Protein AF-A0A1W9X8W4-F1 (afdb_monomer)

Mean predicted aligned error: 10.87 Å

pLDDT: mean 74.59, std 16.95, range [35.66, 94.94]

Sequence (218 aa):
MPELPTQLQLVAKILDDGIKLFIRSFPKVLPLALADALLSALLHLLIPELNSPQPAVLIAAVMDSLIYLFLYVVLMLLLQAAIFYRLSAILTQSDMGILAVSLRFFIPLILFDNATVLESLQRSHQLVWGNWWHTAIVLTIPLLIIISVGVMSSAIVEGILTLSTGFAKEQINLLIQITYGTVDKLLSPLFYAIILIQYYDLKRRNKQQGYVEKHFIA

Nearest PDB structures (foldseek):
  8pwn-assembly1_A  TM=2.239E-01  e=3.300E+00  Homo sapiens
  5uvi-assembly1_A  TM=2.243E-01  e=4.388E+00  Homo sapiens
  6ps7-assembly1_A  TM=2.236E-01  e=5.565E+00  Homo sapiens
  6jzh-assembly1_A  TM=2.253E-01  e=8.533E+00  Homo sapiens

Foldseek 3Di:
DPDQDPDQDDLVRLLVQLVVLCVVCLVVLVVLLVVLLVLVLVVCVVQVLCVPPDVVSNVVSCVVCVVVVVVSVVVNLVSLLVLLLSSLVVVPPDDDSDVSSVVSCLPPDVVPDPDDPVVNVVVVCVLCVVPVVSVCVSLVVLVCVLQVVLQVQLVVLLVVVVVPPPDDPSRNSSVSVSSSSSSSSSSVSSSSSSVVSVVVSSVVVVVVVVVVVVVVVD

Secondary structure (DSSP, 8-state):
--PPPSS---HHHHHHHHHHHHHHHHHHHHHHHHHHHHHHHHHHHH-GGGG-S-HHHHHHHHHHTHHHHHHHHHHHHHHHHHHHHHHHHHH-SSS--HHHHHTT-HHHHTTT--S-HHHHHHHHHHHHHTTHHHHHHHHHHHHHHHHHHHHHHHHHHHHHHHHSTT--HHHHHHHHHHHHHHHHHHHHHHHHHHHHHHHHHHHHHHHHHHHHHHHH--

Solvent-accessible surface area (backbone atoms only — not comparable to full-atom values): 12242 Å² total; per-residue (Å²): 127,90,74,78,79,92,63,93,73,51,66,70,53,48,50,50,53,11,49,53,47,23,66,73,42,40,81,78,40,42,68,54,27,48,50,49,23,50,53,54,45,48,50,50,68,75,44,57,46,75,70,46,92,47,68,69,55,27,53,51,44,50,66,76,36,46,68,61,52,51,53,48,53,54,51,51,51,52,47,54,49,51,47,50,50,52,52,45,50,70,74,41,84,61,92,71,70,63,69,73,52,60,74,74,47,60,77,69,44,75,78,72,52,101,65,67,69,65,56,58,52,52,51,52,48,63,60,36,67,87,44,44,68,60,52,48,52,60,52,47,52,53,51,50,50,42,51,50,53,17,52,52,54,20,51,53,50,46,57,58,49,72,74,38,94,84,63,56,71,67,57,51,53,52,51,29,51,47,47,24,50,35,46,39,36,61,45,46,57,41,51,51,32,32,52,51,49,50,48,53,51,44,54,49,53,54,54,51,53,59,48,54,57,62,68,73,76,109

Structure (mmCIF, N/CA/C/O backbone):
data_AF-A0A1W9X8W4-F1
#
_entry.id   AF-A0A1W9X8W4-F1
#
loop_
_atom_site.group_PDB
_atom_site.id
_atom_site.type_symbol
_atom_site.label_atom_id
_atom_site.label_alt_id
_atom_site.label_comp_id
_atom_site.label_asym_id
_atom_site.label_entity_id
_atom_site.label_seq_id
_atom_site.pdbx_PDB_ins_code
_atom_site.Cartn_x
_atom_site.Cartn_y
_atom_site.Cartn_z
_atom_site.occupancy
_atom_site.B_iso_or_equiv
_atom_site.auth_seq_id
_atom_site.auth_comp_id
_atom_site.auth_asym_id
_atom_site.auth_atom_id
_atom_site.pdbx_PDB_model_num
ATOM 1 N N . MET A 1 1 ? -0.608 12.262 25.277 1.00 37.47 1 MET A N 1
ATOM 2 C CA . MET A 1 1 ? -1.281 11.128 24.598 1.00 37.47 1 MET A CA 1
ATOM 3 C C . MET A 1 1 ? -2.274 11.723 23.610 1.00 37.47 1 MET A C 1
ATOM 5 O O . MET A 1 1 ? -2.857 12.730 23.985 1.00 37.47 1 MET A O 1
ATOM 9 N N . PRO A 1 2 ? -2.463 11.207 22.381 1.00 39.09 2 PRO A N 1
ATOM 10 C CA . PRO A 1 2 ? -3.614 11.623 21.587 1.00 39.09 2 PRO A CA 1
ATOM 11 C C . PRO A 1 2 ? -4.857 11.102 22.309 1.00 39.09 2 PRO A C 1
ATOM 13 O O . PRO A 1 2 ? -5.024 9.890 22.454 1.00 39.09 2 PRO A O 1
ATOM 16 N N . GLU A 1 3 ? -5.653 12.008 22.865 1.00 40.44 3 GLU A N 1
ATOM 17 C CA . GLU A 1 3 ? -6.907 11.654 23.516 1.00 40.44 3 GLU A CA 1
ATOM 18 C C . GLU A 1 3 ? -7.858 11.071 22.477 1.00 40.44 3 GLU A C 1
ATOM 20 O O . GLU A 1 3 ? -8.086 11.644 21.410 1.00 40.44 3 GLU A O 1
ATOM 25 N N . LEU A 1 4 ? -8.395 9.895 22.783 1.00 46.16 4 LEU A N 1
ATOM 26 C CA . LEU A 1 4 ? -9.394 9.259 21.946 1.00 46.16 4 LEU A CA 1
ATOM 27 C C . LEU A 1 4 ? -10.646 10.157 21.907 1.00 46.16 4 LEU A C 1
ATOM 29 O O . LEU A 1 4 ? -11.200 10.457 22.961 1.00 46.16 4 LEU A O 1
ATOM 33 N N . PRO A 1 5 ? -11.125 10.557 20.722 1.00 43.66 5 PRO A N 1
ATOM 34 C CA . PRO A 1 5 ? -12.124 11.610 20.567 1.00 43.66 5 PRO A CA 1
ATOM 35 C C . PRO A 1 5 ? -13.467 11.267 21.220 1.00 43.66 5 PRO A C 1
ATOM 37 O O . PRO A 1 5 ? -13.999 10.165 21.049 1.00 43.66 5 PRO A O 1
ATOM 40 N N . THR A 1 6 ? -14.015 12.252 21.931 1.00 46.25 6 THR A N 1
ATOM 41 C CA . THR A 1 6 ? -15.290 12.208 22.669 1.00 46.25 6 THR A CA 1
ATOM 42 C C . THR A 1 6 ? -16.469 12.794 21.870 1.00 46.25 6 THR A C 1
ATOM 44 O O . THR A 1 6 ? -17.607 12.720 22.320 1.00 46.25 6 THR A O 1
ATOM 47 N N . GLN A 1 7 ? -16.220 13.358 20.678 1.00 44.75 7 GLN A N 1
ATOM 48 C CA . GLN A 1 7 ? -17.207 14.041 19.826 1.00 44.75 7 GLN A CA 1
ATOM 49 C C . GLN A 1 7 ? -17.013 13.677 18.340 1.00 44.75 7 GLN A C 1
ATOM 51 O O . GLN A 1 7 ? -15.898 13.329 17.944 1.00 44.75 7 GLN A O 1
ATOM 56 N N . LEU A 1 8 ? -18.084 13.784 17.536 1.00 54.59 8 LEU A N 1
ATOM 57 C CA . LEU A 1 8 ? -18.111 13.549 16.080 1.00 54.59 8 LEU A CA 1
ATOM 58 C C . LEU A 1 8 ? -16.909 14.205 15.384 1.00 54.59 8 LEU A C 1
ATOM 60 O O . LEU A 1 8 ? -16.805 15.430 15.334 1.00 54.59 8 LEU A O 1
ATOM 64 N N . GLN A 1 9 ? -15.991 13.395 14.853 1.00 62.59 9 GLN A N 1
ATOM 65 C CA . GLN A 1 9 ? -14.809 13.928 14.187 1.00 62.59 9 GLN A CA 1
ATOM 66 C C . GLN A 1 9 ? -15.144 14.387 12.763 1.00 62.59 9 GLN A C 1
ATOM 68 O O . GLN A 1 9 ? -15.693 13.637 11.952 1.00 62.59 9 GLN A O 1
ATOM 73 N N . LEU A 1 10 ? -14.773 15.632 12.456 1.00 78.06 10 LEU A N 1
ATOM 74 C CA . LEU A 1 10 ? -14.676 16.142 11.089 1.00 78.06 10 LEU A CA 1
ATOM 75 C C . LEU A 1 10 ? -13.662 15.309 10.294 1.00 78.06 10 LEU A C 1
ATOM 77 O O . LEU A 1 10 ? -12.652 14.874 10.847 1.00 78.06 10 LEU A O 1
ATOM 81 N N . VAL A 1 11 ? -13.885 15.166 8.984 1.00 77.88 11 VAL A N 1
ATOM 82 C CA . VAL A 1 11 ? -12.962 14.494 8.043 1.00 77.88 11 VAL A CA 1
ATOM 83 C C . VAL A 1 11 ? -11.518 14.968 8.240 1.00 77.88 11 VAL A C 1
ATOM 85 O O . VAL A 1 11 ? -10.605 14.154 8.338 1.00 77.88 11 VAL A O 1
ATOM 88 N N . ALA A 1 12 ? -11.321 16.281 8.395 1.00 83.31 12 ALA A N 1
ATOM 89 C CA . ALA A 1 12 ? -10.012 16.880 8.643 1.00 83.31 12 ALA A CA 1
ATOM 90 C C . ALA A 1 12 ? -9.330 16.343 9.912 1.00 83.31 12 ALA A C 1
ATOM 92 O O . ALA A 1 12 ? -8.124 16.121 9.913 1.00 83.31 12 ALA A O 1
ATOM 93 N N . LYS A 1 13 ? -10.097 16.085 10.977 1.00 83.75 13 LYS A N 1
ATOM 94 C CA . LYS A 1 13 ? -9.568 15.556 12.237 1.00 83.75 13 LYS A CA 1
ATOM 95 C C . LYS A 1 13 ? -9.182 14.080 12.117 1.00 83.75 13 LYS A C 1
ATOM 97 O O . LYS A 1 13 ? -8.148 13.691 12.639 1.00 83.75 13 LYS A O 1
ATOM 102 N N . ILE A 1 14 ? -9.964 13.281 11.386 1.00 81.50 14 ILE A N 1
ATOM 103 C CA . ILE A 1 14 ? -9.642 11.867 11.116 1.00 81.50 14 ILE A CA 1
ATOM 104 C C . ILE A 1 14 ? -8.339 11.756 10.318 1.00 81.50 14 ILE A C 1
ATOM 106 O O . ILE A 1 14 ? -7.486 10.923 10.624 1.00 81.50 14 ILE A O 1
ATOM 110 N N . LEU A 1 15 ? -8.166 12.625 9.320 1.00 85.56 15 LEU A N 1
ATOM 111 C CA . LEU A 1 15 ? -6.937 12.697 8.534 1.00 85.56 15 LEU A CA 1
ATOM 112 C C . LEU A 1 15 ? -5.746 13.162 9.376 1.00 85.56 15 LEU A C 1
ATOM 114 O O . LEU A 1 15 ? -4.695 12.534 9.316 1.00 85.56 15 LEU A O 1
ATOM 118 N N . ASP A 1 16 ? -5.908 14.213 10.182 1.00 89.81 16 ASP A N 1
ATOM 119 C CA . ASP A 1 16 ? -4.858 14.723 11.072 1.00 89.81 16 ASP A CA 1
ATOM 120 C C . ASP A 1 16 ? -4.410 13.663 12.091 1.00 89.81 16 ASP A C 1
ATOM 122 O O . ASP A 1 16 ? -3.218 13.372 12.214 1.00 89.81 16 ASP A O 1
ATOM 126 N N . ASP A 1 17 ? -5.358 13.000 12.757 1.00 84.56 17 ASP A N 1
ATOM 127 C CA . ASP A 1 17 ? -5.059 11.912 13.688 1.00 84.56 17 ASP A CA 1
ATOM 128 C C . ASP A 1 17 ? -4.394 10.725 12.961 1.00 84.56 17 ASP A C 1
ATOM 130 O O . ASP A 1 17 ? -3.464 10.111 13.493 1.00 84.56 17 ASP A O 1
ATOM 134 N N . GLY A 1 18 ? -4.809 10.435 11.721 1.00 83.12 18 GLY A N 1
ATOM 135 C CA . GLY A 1 18 ? -4.236 9.382 10.876 1.00 83.12 18 GLY A CA 1
ATOM 136 C C . GLY A 1 18 ? -2.797 9.667 10.467 1.00 83.12 18 GLY A C 1
ATOM 137 O O . GLY A 1 18 ? -1.939 8.789 10.568 1.00 83.12 18 GLY A O 1
ATOM 138 N N . ILE A 1 19 ? -2.504 10.911 10.089 1.00 89.75 19 ILE A N 1
ATOM 139 C CA . ILE A 1 19 ? -1.155 11.379 9.761 1.00 89.75 19 ILE A CA 1
ATOM 140 C C . ILE A 1 19 ? -0.270 11.361 11.009 1.00 89.75 19 ILE A C 1
ATOM 142 O O . ILE A 1 19 ? 0.848 10.848 10.962 1.00 89.75 19 ILE A O 1
ATOM 146 N N . LYS A 1 20 ? -0.759 11.851 12.154 1.00 89.00 20 LYS A N 1
ATOM 147 C CA . LYS A 1 20 ? -0.023 11.807 13.429 1.00 89.00 20 LYS A CA 1
ATOM 148 C C . LYS A 1 20 ? 0.317 10.379 13.832 1.00 89.00 20 LYS A C 1
ATOM 150 O O . LYS A 1 20 ? 1.440 10.095 14.256 1.00 89.00 20 LYS A O 1
ATOM 155 N N . LEU A 1 21 ? -0.646 9.474 13.691 1.00 83.69 21 LEU A N 1
ATOM 156 C CA . LEU A 1 21 ? -0.446 8.057 13.937 1.00 83.69 21 LEU A CA 1
ATOM 157 C C . LEU A 1 21 ? 0.593 7.467 12.981 1.00 83.69 21 LEU A C 1
ATOM 159 O O . LEU A 1 21 ? 1.489 6.755 13.440 1.00 83.69 21 LEU A O 1
ATOM 163 N N . PHE A 1 22 ? 0.497 7.769 11.686 1.00 88.62 22 PHE A N 1
ATOM 164 C CA . PHE A 1 22 ? 1.479 7.356 10.690 1.00 88.62 22 PHE A CA 1
ATOM 165 C C . PHE A 1 22 ? 2.877 7.834 11.083 1.00 88.62 22 PHE A C 1
ATOM 167 O O . PHE A 1 22 ? 3.736 6.997 11.309 1.00 88.62 22 PHE A O 1
ATOM 174 N N . ILE A 1 23 ? 3.092 9.133 11.302 1.00 90.00 23 ILE A N 1
ATOM 175 C CA . ILE A 1 23 ? 4.402 9.698 11.674 1.00 90.00 23 ILE A CA 1
ATOM 176 C C . ILE A 1 23 ? 4.968 9.017 12.929 1.00 90.00 23 ILE A C 1
ATOM 178 O O . ILE A 1 23 ? 6.143 8.656 12.976 1.00 90.00 23 ILE A O 1
ATOM 182 N N . ARG A 1 24 ? 4.129 8.786 13.946 1.00 87.88 24 ARG A N 1
ATOM 183 C CA . ARG A 1 24 ? 4.553 8.161 15.207 1.00 87.88 24 ARG A CA 1
ATOM 184 C C . ARG A 1 24 ? 4.888 6.677 15.062 1.00 87.88 24 ARG A C 1
ATOM 186 O O . ARG A 1 24 ? 5.744 6.161 15.782 1.00 87.88 24 ARG A O 1
ATOM 193 N N . SER A 1 25 ? 4.174 5.972 14.194 1.00 83.94 25 SER A N 1
ATOM 194 C CA . SER A 1 25 ? 4.365 4.540 13.962 1.00 83.94 25 SER A CA 1
ATOM 195 C C . SER A 1 25 ? 5.392 4.248 12.872 1.00 83.94 25 SER A C 1
ATOM 197 O O . SER A 1 25 ? 5.974 3.164 12.892 1.00 83.94 25 SER A O 1
ATOM 199 N N . PHE A 1 26 ? 5.671 5.212 11.988 1.00 89.19 26 PHE A N 1
ATOM 200 C CA . PHE A 1 26 ? 6.481 5.050 10.786 1.00 89.19 26 PHE A CA 1
ATOM 201 C C . PHE A 1 26 ? 7.842 4.412 11.064 1.00 89.19 26 PHE A C 1
ATOM 203 O O . PHE A 1 26 ? 8.102 3.373 10.469 1.00 89.19 26 PHE A O 1
ATOM 210 N N . PRO A 1 27 ? 8.663 4.869 12.034 1.00 89.25 27 PRO A N 1
ATOM 211 C CA . PRO A 1 27 ? 9.961 4.240 12.298 1.00 89.25 27 PRO A CA 1
ATOM 212 C C . PRO A 1 27 ? 9.855 2.762 12.699 1.00 89.25 27 PRO A C 1
ATOM 214 O O . PRO A 1 27 ? 10.769 1.980 12.457 1.00 89.25 27 PRO A O 1
ATOM 217 N N . LYS A 1 28 ? 8.731 2.364 13.310 1.00 83.50 28 LYS A N 1
ATOM 218 C CA . LYS A 1 28 ? 8.486 0.987 13.761 1.00 83.50 28 LYS A CA 1
ATOM 219 C C . LYS A 1 28 ? 7.951 0.086 12.649 1.00 83.50 28 LYS A C 1
ATOM 221 O O . LYS A 1 28 ? 8.165 -1.121 12.710 1.00 83.50 28 LYS A O 1
ATOM 226 N N . VAL A 1 29 ? 7.240 0.647 11.671 1.00 86.19 29 VAL A N 1
ATOM 227 C CA . VAL A 1 29 ? 6.713 -0.095 10.510 1.00 86.19 29 VAL A CA 1
ATOM 228 C C . VAL A 1 29 ? 7.616 0.006 9.282 1.00 86.19 29 VAL A C 1
ATOM 230 O O . VAL A 1 29 ? 7.487 -0.812 8.380 1.00 86.19 29 VAL A O 1
ATOM 233 N N . LEU A 1 30 ? 8.574 0.935 9.275 1.00 89.50 30 LEU A N 1
ATOM 234 C CA . LEU A 1 30 ? 9.555 1.139 8.214 1.00 89.50 30 LEU A CA 1
ATOM 235 C C . LEU A 1 30 ? 10.275 -0.148 7.782 1.00 89.50 30 LEU A C 1
ATOM 237 O O . LEU A 1 30 ? 10.274 -0.408 6.584 1.00 89.50 30 LEU A O 1
ATOM 241 N N . PRO A 1 31 ? 10.839 -0.993 8.672 1.00 89.75 31 PRO A N 1
ATOM 242 C CA . PRO A 1 31 ? 11.509 -2.217 8.223 1.00 89.75 31 PRO A CA 1
ATOM 243 C C . PRO A 1 31 ? 10.557 -3.183 7.504 1.00 89.75 31 PRO A C 1
ATOM 245 O O . PRO A 1 31 ? 10.971 -3.867 6.575 1.00 89.75 31 PRO A O 1
ATOM 248 N N . LEU A 1 32 ? 9.277 -3.214 7.891 1.00 86.19 32 LEU A N 1
ATOM 249 C CA . LEU A 1 32 ? 8.264 -4.039 7.227 1.00 86.19 32 LEU A CA 1
ATOM 250 C C . LEU A 1 32 ? 7.858 -3.452 5.871 1.00 86.19 32 LEU A C 1
ATOM 252 O O . LEU A 1 32 ? 7.731 -4.195 4.903 1.00 86.19 32 LEU A O 1
ATOM 256 N N . ALA A 1 33 ? 7.691 -2.131 5.788 1.00 89.19 33 ALA A N 1
ATOM 257 C CA . ALA A 1 33 ? 7.393 -1.445 4.532 1.00 89.19 33 ALA A CA 1
ATOM 258 C C . ALA A 1 33 ? 8.557 -1.565 3.532 1.00 89.19 33 ALA A C 1
ATOM 260 O O . ALA A 1 33 ? 8.335 -1.787 2.346 1.00 89.19 33 ALA A O 1
ATOM 261 N N . LEU A 1 34 ? 9.800 -1.493 4.018 1.00 91.19 34 LEU A N 1
ATOM 262 C CA . LEU A 1 34 ? 10.995 -1.747 3.217 1.00 91.19 34 LEU A CA 1
ATOM 263 C C . LEU A 1 34 ? 11.075 -3.205 2.764 1.00 91.19 34 LEU A C 1
ATOM 265 O O . LEU A 1 34 ? 11.412 -3.449 1.613 1.00 91.19 34 LEU A O 1
ATOM 269 N N . ALA A 1 35 ? 10.737 -4.169 3.624 1.00 90.50 35 ALA A N 1
ATOM 270 C CA . ALA A 1 35 ? 10.680 -5.572 3.224 1.00 90.50 35 ALA A CA 1
ATOM 271 C C . ALA A 1 35 ? 9.643 -5.812 2.111 1.00 90.50 35 ALA A C 1
ATOM 273 O O . ALA A 1 35 ? 9.930 -6.545 1.171 1.00 90.50 35 ALA A O 1
ATOM 274 N N . ASP A 1 36 ? 8.476 -5.162 2.177 1.00 87.81 36 ASP A N 1
ATOM 275 C CA . ASP A 1 36 ? 7.450 -5.236 1.125 1.00 87.81 36 ASP A CA 1
ATOM 276 C C . ASP A 1 36 ? 7.909 -4.555 -0.176 1.00 87.81 36 ASP A C 1
ATOM 278 O O . ASP A 1 36 ? 7.730 -5.101 -1.265 1.00 87.81 36 ASP A O 1
ATOM 282 N N . ALA A 1 37 ? 8.578 -3.403 -0.079 1.00 91.19 37 ALA A N 1
ATOM 283 C CA . ALA A 1 37 ? 9.178 -2.737 -1.235 1.00 91.19 37 ALA A CA 1
ATOM 284 C C . ALA A 1 37 ? 10.261 -3.604 -1.899 1.00 91.19 37 ALA A C 1
ATOM 286 O O . ALA A 1 37 ? 10.253 -3.775 -3.117 1.00 91.19 37 ALA A O 1
ATOM 287 N N . LEU A 1 38 ? 11.154 -4.200 -1.103 1.00 91.44 38 LEU A N 1
ATOM 288 C CA . LEU A 1 38 ? 12.201 -5.103 -1.581 1.00 91.44 38 LEU A CA 1
ATOM 289 C C . LEU A 1 38 ? 11.614 -6.356 -2.219 1.00 91.44 38 LEU A C 1
ATOM 291 O O . LEU A 1 38 ? 12.065 -6.754 -3.286 1.00 91.44 38 LEU A O 1
ATOM 295 N N . LEU A 1 39 ? 10.595 -6.954 -1.603 1.00 90.69 39 LEU A N 1
ATOM 296 C CA . LEU A 1 39 ? 9.890 -8.097 -2.169 1.00 90.69 39 LEU A CA 1
ATOM 297 C C . LEU A 1 39 ? 9.252 -7.746 -3.519 1.00 90.69 39 LEU A C 1
ATOM 299 O O . LEU A 1 39 ? 9.342 -8.521 -4.469 1.00 90.69 39 LEU A O 1
ATOM 303 N N . SER A 1 40 ? 8.632 -6.568 -3.615 1.00 88.44 40 SER A N 1
ATOM 304 C CA . SER A 1 40 ? 8.059 -6.070 -4.863 1.00 88.44 40 SER A CA 1
ATOM 305 C C . SER A 1 40 ? 9.134 -5.869 -5.928 1.00 88.44 40 SER A C 1
ATOM 307 O O . SER A 1 40 ? 8.976 -6.357 -7.042 1.00 88.44 40 SER A O 1
ATOM 309 N N . ALA A 1 41 ? 10.244 -5.211 -5.595 1.00 89.12 41 ALA A N 1
ATOM 310 C CA . ALA A 1 41 ? 11.358 -5.019 -6.519 1.00 89.12 41 ALA A CA 1
ATOM 3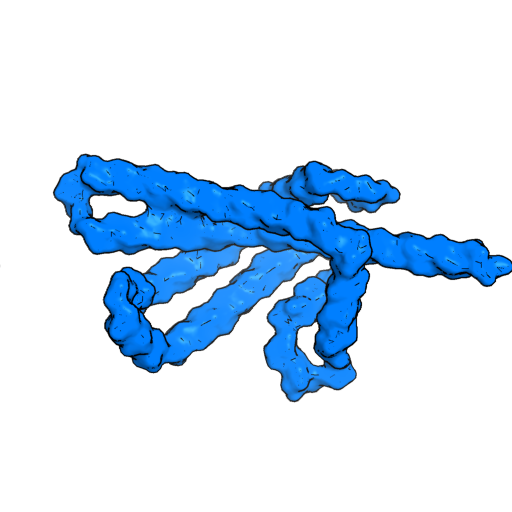11 C C . ALA A 1 41 ? 11.968 -6.359 -6.965 1.00 89.12 41 ALA A C 1
ATOM 313 O O . ALA A 1 41 ? 12.239 -6.547 -8.147 1.00 89.12 41 ALA A O 1
ATOM 314 N N . LEU A 1 42 ? 12.112 -7.315 -6.042 1.00 89.38 42 LEU A N 1
ATOM 315 C CA . LEU A 1 42 ? 12.622 -8.654 -6.328 1.00 89.38 42 LEU A CA 1
ATOM 316 C C . LEU A 1 42 ? 11.747 -9.386 -7.350 1.00 89.38 42 LEU A C 1
ATOM 318 O O . LEU A 1 42 ? 12.289 -10.007 -8.257 1.00 89.38 42 LEU A O 1
ATOM 322 N N . LEU A 1 43 ? 10.418 -9.280 -7.248 1.00 88.00 43 LEU A N 1
ATOM 323 C CA . LEU A 1 43 ? 9.512 -9.883 -8.229 1.00 88.00 43 LEU A CA 1
ATOM 324 C C . LEU A 1 43 ? 9.732 -9.308 -9.636 1.00 88.00 43 LEU A C 1
ATOM 326 O O . LEU A 1 43 ? 9.808 -10.069 -10.596 1.00 88.00 43 LEU A O 1
ATOM 330 N N . HIS A 1 44 ? 9.882 -7.983 -9.751 1.00 84.94 44 HIS A N 1
ATOM 331 C CA . HIS A 1 44 ? 10.112 -7.320 -11.041 1.00 84.94 44 HIS A CA 1
ATOM 332 C C . HIS A 1 44 ? 11.469 -7.700 -11.650 1.00 84.94 44 HIS A C 1
ATOM 334 O O . HIS A 1 44 ? 11.604 -7.721 -12.869 1.00 84.94 44 HIS A O 1
ATOM 340 N N . LEU A 1 45 ? 12.467 -8.003 -10.815 1.00 86.19 45 LEU A N 1
ATOM 341 C CA . LEU A 1 45 ? 13.772 -8.491 -11.267 1.00 86.19 45 LEU A CA 1
ATOM 342 C C . LEU A 1 45 ? 13.743 -9.971 -11.662 1.00 86.19 45 LEU A C 1
ATOM 344 O O . LEU A 1 45 ? 14.475 -10.366 -12.564 1.00 86.19 45 LEU A O 1
ATOM 348 N N . LEU A 1 46 ? 12.936 -10.784 -10.978 1.00 87.44 46 LEU A N 1
ATOM 349 C CA . LEU A 1 46 ? 12.842 -12.221 -11.232 1.00 87.44 46 LEU A CA 1
ATOM 350 C C . LEU A 1 46 ? 12.039 -12.530 -12.502 1.00 87.44 46 LEU A C 1
ATOM 352 O O . LEU A 1 46 ? 12.331 -13.512 -13.173 1.00 87.44 46 LEU A O 1
ATOM 356 N N . IL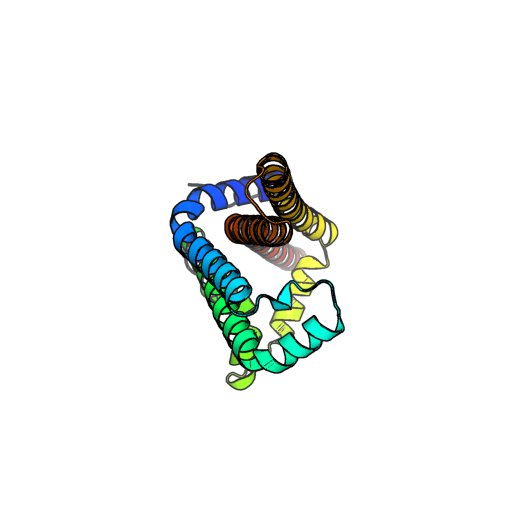E A 1 47 ? 11.036 -11.701 -12.811 1.00 88.88 47 ILE A N 1
ATOM 357 C CA . ILE A 1 47 ? 10.148 -11.862 -13.968 1.00 88.88 47 ILE A CA 1
ATOM 358 C C . ILE A 1 47 ? 10.039 -10.509 -14.697 1.00 88.88 47 ILE A C 1
ATOM 360 O O . ILE A 1 47 ? 9.026 -9.807 -14.575 1.00 88.88 47 ILE A O 1
ATOM 364 N N . PRO A 1 48 ? 11.090 -10.083 -15.421 1.00 84.19 48 PRO A N 1
ATOM 365 C CA . PRO A 1 48 ? 11.106 -8.794 -16.116 1.00 84.19 48 PRO A CA 1
ATOM 366 C C . PRO A 1 48 ? 9.998 -8.671 -17.174 1.00 84.19 48 PRO A C 1
ATOM 368 O O . PRO A 1 48 ? 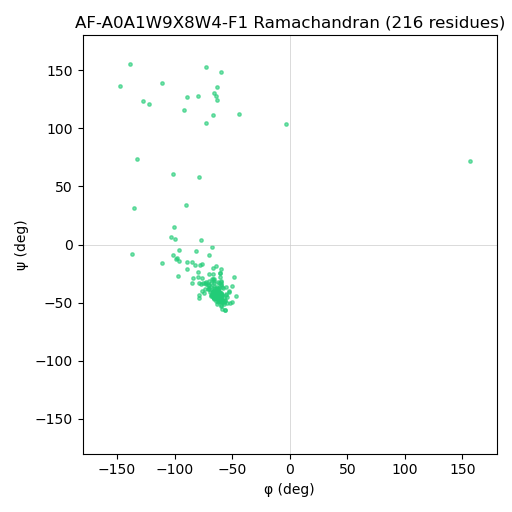9.537 -7.566 -17.471 1.00 84.19 48 PRO A O 1
ATOM 371 N N . GLU A 1 49 ? 9.516 -9.796 -17.700 1.00 87.62 49 GLU A N 1
ATOM 372 C CA . GLU A 1 49 ? 8.442 -9.893 -18.686 1.00 87.62 49 GLU A CA 1
ATOM 373 C C . GLU A 1 49 ? 7.092 -9.384 -18.160 1.00 87.62 49 GLU A C 1
ATOM 375 O O . GLU A 1 49 ? 6.234 -9.019 -18.968 1.00 87.62 49 GLU A O 1
ATOM 380 N N . LEU A 1 50 ? 6.911 -9.276 -16.834 1.00 83.38 50 LEU A N 1
ATOM 381 C CA . LEU A 1 50 ? 5.729 -8.640 -16.230 1.00 83.38 50 LEU A CA 1
ATOM 382 C C . LEU A 1 50 ? 5.575 -7.171 -16.644 1.00 83.38 50 LEU A C 1
ATOM 384 O O . LEU A 1 50 ? 4.475 -6.625 -16.600 1.00 83.38 50 LEU A O 1
ATOM 388 N N . ASN A 1 51 ? 6.666 -6.550 -17.090 1.00 79.56 51 ASN A N 1
ATOM 389 C CA . ASN A 1 51 ? 6.701 -5.155 -17.516 1.00 79.56 51 ASN A CA 1
ATOM 390 C C . ASN A 1 51 ? 6.645 -5.011 -19.042 1.00 79.56 51 ASN A C 1
ATOM 392 O O . ASN A 1 51 ? 6.784 -3.901 -19.564 1.00 79.56 51 ASN A O 1
ATOM 396 N N . SER A 1 52 ? 6.470 -6.120 -19.769 1.00 82.50 52 SER A N 1
ATOM 397 C CA . SER A 1 52 ? 6.412 -6.100 -21.224 1.00 82.50 52 SER A CA 1
ATOM 398 C C . SER A 1 52 ? 5.170 -5.340 -21.703 1.00 82.50 52 SER A C 1
ATOM 400 O O . SER A 1 52 ? 4.053 -5.657 -21.288 1.00 82.50 52 SER A O 1
ATOM 402 N N . PRO A 1 53 ? 5.314 -4.382 -22.637 1.00 81.69 53 PRO A N 1
ATOM 403 C CA . PRO A 1 53 ? 4.172 -3.703 -23.245 1.00 81.69 53 PRO A CA 1
ATOM 404 C C . PRO A 1 53 ? 3.370 -4.622 -24.182 1.00 81.69 53 PRO A C 1
ATOM 406 O O . PRO A 1 53 ? 2.305 -4.234 -24.657 1.00 81.69 53 PRO A O 1
ATOM 409 N N . GLN A 1 54 ? 3.879 -5.820 -24.489 1.00 90.50 54 GLN A N 1
ATOM 410 C CA . GLN A 1 54 ? 3.246 -6.774 -25.393 1.00 90.50 54 GLN A CA 1
ATOM 411 C C . GLN A 1 54 ? 2.340 -7.739 -24.608 1.00 90.50 54 GLN A C 1
ATOM 413 O O . GLN A 1 54 ? 2.853 -8.559 -23.842 1.00 90.50 54 GLN A O 1
ATOM 418 N N . PRO A 1 55 ? 1.010 -7.733 -24.840 1.00 89.38 55 PRO A N 1
ATOM 419 C CA . PRO A 1 55 ? 0.076 -8.557 -24.068 1.00 89.38 55 PRO A CA 1
ATOM 420 C C . PRO A 1 55 ? 0.358 -10.061 -24.149 1.00 89.38 55 PRO A C 1
ATOM 422 O O . PRO A 1 55 ? 0.186 -10.772 -23.165 1.00 89.38 55 PRO A O 1
ATOM 425 N N . ALA A 1 56 ? 0.819 -10.553 -25.303 1.00 94.00 56 ALA A N 1
ATOM 426 C CA . ALA A 1 56 ? 1.120 -11.972 -25.493 1.00 94.00 56 ALA A CA 1
ATOM 427 C C . ALA A 1 56 ? 2.286 -12.449 -24.608 1.00 94.00 56 ALA A C 1
ATOM 429 O O . ALA A 1 56 ? 2.196 -13.509 -23.993 1.00 94.00 56 ALA A O 1
ATOM 430 N N . VAL A 1 57 ? 3.350 -11.642 -24.509 1.00 91.88 57 VAL A N 1
ATOM 431 C CA . VAL A 1 57 ? 4.518 -11.930 -23.660 1.00 91.88 57 VAL A CA 1
ATOM 432 C C . VAL A 1 57 ? 4.120 -11.895 -22.188 1.00 91.88 57 VAL A C 1
ATOM 434 O O . VAL A 1 57 ? 4.483 -12.793 -21.435 1.00 91.88 57 VAL A O 1
ATOM 437 N N . LEU A 1 58 ? 3.306 -10.910 -21.800 1.00 88.81 58 LEU A N 1
ATOM 438 C CA . LEU A 1 58 ? 2.801 -10.788 -20.436 1.00 88.81 58 LEU A CA 1
ATOM 439 C C . LEU A 1 58 ? 1.962 -12.006 -20.020 1.00 88.81 58 LEU A C 1
ATOM 441 O O . LEU A 1 58 ? 2.179 -12.562 -18.948 1.00 88.81 58 LEU A O 1
ATOM 445 N N . ILE A 1 59 ? 1.024 -12.447 -20.865 1.00 90.94 59 ILE A N 1
ATOM 446 C CA . ILE A 1 59 ? 0.181 -13.617 -20.574 1.00 90.94 59 ILE A CA 1
ATOM 447 C C . ILE A 1 59 ? 1.045 -14.871 -20.413 1.00 90.94 59 ILE A C 1
ATOM 449 O O . ILE A 1 59 ? 0.863 -15.611 -19.449 1.00 90.94 59 ILE A O 1
ATOM 453 N N . ALA A 1 60 ? 2.004 -15.090 -21.317 1.00 93.44 60 ALA A N 1
ATOM 454 C CA . ALA A 1 60 ? 2.911 -16.231 -21.235 1.00 93.44 60 ALA A CA 1
ATOM 455 C C . ALA A 1 60 ? 3.741 -16.207 -19.941 1.00 93.44 60 ALA A C 1
ATOM 457 O O . ALA A 1 60 ? 3.789 -17.211 -19.234 1.00 93.44 60 ALA A O 1
ATOM 458 N N . ALA A 1 61 ? 4.308 -15.051 -19.583 1.00 91.50 61 ALA A N 1
ATOM 459 C CA . ALA A 1 61 ? 5.082 -14.878 -18.356 1.00 91.50 61 ALA A CA 1
ATOM 460 C C . ALA A 1 61 ? 4.248 -15.130 -17.092 1.00 91.50 61 ALA A C 1
ATOM 462 O O . ALA A 1 61 ? 4.710 -15.793 -16.164 1.00 91.50 61 ALA A O 1
ATOM 463 N N . VAL A 1 62 ? 3.000 -14.651 -17.064 1.00 90.25 62 VAL A N 1
ATOM 464 C CA . VAL A 1 62 ? 2.067 -14.907 -15.957 1.00 90.25 62 VAL A CA 1
ATOM 465 C C . VAL A 1 62 ? 1.759 -16.397 -15.834 1.00 90.25 62 VAL A C 1
ATOM 467 O O . VAL A 1 62 ? 1.773 -16.916 -14.721 1.00 90.25 62 VAL A O 1
ATOM 470 N N . MET A 1 63 ? 1.498 -17.084 -16.951 1.00 92.69 63 MET A N 1
ATOM 471 C CA . MET A 1 63 ? 1.204 -18.520 -16.950 1.00 92.69 63 MET A CA 1
ATOM 472 C C . MET A 1 63 ? 2.400 -19.360 -16.493 1.00 92.69 63 MET A C 1
ATOM 474 O O . MET A 1 63 ? 2.218 -20.294 -15.715 1.00 92.69 63 MET A O 1
ATOM 478 N N . ASP A 1 64 ? 3.606 -19.004 -16.928 1.00 93.12 64 ASP A N 1
ATOM 479 C CA . ASP A 1 64 ? 4.841 -19.694 -16.543 1.00 93.12 64 ASP A CA 1
ATOM 480 C C . ASP A 1 64 ? 5.202 -19.437 -15.067 1.00 93.12 64 ASP A C 1
ATOM 482 O O . ASP A 1 64 ? 5.694 -20.310 -14.354 1.00 93.12 64 ASP A O 1
ATOM 486 N N . SER A 1 65 ? 4.854 -18.252 -14.558 1.00 92.12 65 SER A N 1
ATOM 487 C CA . SER A 1 65 ? 5.228 -17.801 -13.215 1.00 92.12 65 SER A CA 1
ATOM 488 C C . SER A 1 65 ? 4.128 -17.929 -12.157 1.00 92.12 65 SER A C 1
ATOM 490 O O . SER A 1 65 ? 4.259 -17.352 -11.075 1.00 92.12 65 SER A O 1
ATOM 492 N N . LEU A 1 66 ? 3.050 -18.683 -12.409 1.00 91.75 66 LEU A N 1
ATOM 493 C CA . LEU A 1 66 ? 1.892 -18.768 -11.500 1.00 91.75 66 LEU A CA 1
ATOM 494 C C . LEU A 1 66 ? 2.273 -19.126 -10.057 1.00 91.75 66 LEU A C 1
ATOM 496 O O . LEU A 1 66 ? 1.733 -18.548 -9.114 1.00 91.75 66 LEU A O 1
ATOM 500 N N . ILE A 1 67 ? 3.223 -20.046 -9.875 1.00 90.88 67 ILE A N 1
ATOM 501 C CA . ILE A 1 67 ? 3.684 -20.469 -8.544 1.00 90.88 67 ILE A CA 1
ATOM 502 C C . ILE A 1 67 ? 4.412 -19.319 -7.832 1.00 90.88 67 ILE A C 1
ATOM 504 O O . ILE A 1 67 ? 4.134 -19.045 -6.664 1.00 90.88 67 ILE A O 1
ATOM 508 N N . TYR A 1 68 ? 5.303 -18.609 -8.529 1.00 87.62 68 TYR A N 1
ATOM 509 C CA . TYR A 1 68 ? 6.026 -17.460 -7.976 1.00 87.62 68 TYR A CA 1
ATOM 510 C C . TYR A 1 68 ? 5.080 -16.304 -7.641 1.00 87.62 68 TYR A C 1
ATOM 512 O O . TYR A 1 68 ? 5.197 -15.707 -6.572 1.00 87.62 68 TYR A O 1
ATOM 520 N N . LEU A 1 69 ? 4.100 -16.036 -8.509 1.00 87.94 69 LEU A N 1
ATOM 521 C CA . LEU A 1 69 ? 3.062 -15.032 -8.275 1.00 87.94 69 LEU A CA 1
ATOM 522 C C . LEU A 1 69 ? 2.196 -15.392 -7.065 1.00 87.94 69 LEU A C 1
ATOM 524 O O . LEU A 1 69 ? 1.912 -14.530 -6.236 1.00 87.94 69 LEU A O 1
ATOM 528 N N . PHE A 1 70 ? 1.823 -16.664 -6.916 1.00 86.31 70 PHE A N 1
ATOM 529 C CA . PHE A 1 70 ? 1.073 -17.131 -5.753 1.00 86.31 70 PHE A CA 1
ATOM 530 C C . PHE A 1 70 ? 1.863 -16.931 -4.452 1.00 86.31 70 PHE A C 1
ATOM 532 O O . PHE A 1 70 ? 1.343 -16.353 -3.496 1.00 86.31 70 PHE A O 1
ATOM 539 N N . LEU A 1 71 ? 3.136 -17.340 -4.423 1.00 87.50 71 LEU A N 1
ATOM 540 C CA . LEU A 1 71 ? 4.012 -17.139 -3.264 1.00 87.50 71 LEU A CA 1
ATOM 541 C C . LEU A 1 71 ? 4.209 -15.653 -2.940 1.00 87.50 71 LEU A C 1
ATOM 543 O O . LEU A 1 71 ? 4.149 -15.269 -1.770 1.00 87.50 71 LEU A O 1
ATOM 547 N N . TYR A 1 72 ? 4.387 -14.814 -3.964 1.00 86.56 72 TYR A N 1
ATOM 548 C CA . TYR A 1 72 ? 4.468 -13.364 -3.814 1.00 86.56 72 TYR A CA 1
ATOM 549 C C . TYR A 1 72 ? 3.209 -12.795 -3.156 1.00 86.56 72 TYR A C 1
ATOM 551 O O . TYR A 1 72 ? 3.320 -12.065 -2.172 1.00 86.56 72 TYR A O 1
ATOM 559 N N . VAL A 1 73 ? 2.019 -13.162 -3.642 1.00 82.19 73 VAL A N 1
ATOM 560 C CA . VAL A 1 73 ? 0.743 -12.698 -3.077 1.00 82.19 73 VAL A CA 1
ATOM 561 C C . VAL A 1 73 ? 0.615 -13.115 -1.614 1.00 82.19 73 VAL A C 1
ATOM 563 O O . VAL A 1 73 ? 0.285 -12.282 -0.772 1.00 82.19 73 VAL A O 1
ATOM 566 N N . VAL A 1 74 ? 0.923 -14.371 -1.276 1.00 79.88 74 VAL A N 1
ATOM 567 C CA . VAL A 1 74 ? 0.871 -14.852 0.114 1.00 79.88 74 VAL A CA 1
ATOM 568 C C . VAL A 1 74 ? 1.815 -14.048 1.009 1.00 79.88 74 VAL A C 1
ATOM 570 O O . VAL A 1 74 ? 1.404 -13.566 2.065 1.00 79.88 74 VAL A O 1
ATOM 573 N N . LEU A 1 75 ? 3.066 -13.854 0.590 1.00 82.38 75 LEU A N 1
ATOM 574 C CA . LEU A 1 75 ? 4.058 -13.135 1.386 1.00 82.38 75 LEU A CA 1
ATOM 575 C C . LEU A 1 75 ? 3.708 -11.647 1.542 1.00 82.38 75 LEU A C 1
ATOM 577 O O . LEU A 1 75 ? 3.821 -11.091 2.635 1.00 82.38 75 LEU A O 1
ATOM 581 N N . MET A 1 76 ? 3.212 -11.020 0.477 1.00 80.38 76 MET A N 1
ATOM 582 C CA . MET A 1 76 ? 2.734 -9.639 0.480 1.00 80.38 76 MET A CA 1
ATOM 583 C C . MET A 1 76 ? 1.548 -9.460 1.438 1.00 80.38 76 MET A C 1
ATOM 585 O O . MET A 1 76 ? 1.533 -8.525 2.241 1.00 80.38 76 MET A O 1
ATOM 589 N N . LEU A 1 77 ? 0.598 -10.400 1.450 1.00 74.75 77 LEU A N 1
ATOM 590 C CA . LEU A 1 77 ? -0.513 -10.398 2.406 1.00 74.75 77 LEU A CA 1
ATOM 591 C C . LEU A 1 77 ? -0.030 -10.530 3.859 1.00 74.75 77 LEU A C 1
ATOM 593 O O . LEU A 1 77 ? -0.526 -9.812 4.732 1.00 74.75 77 LEU A O 1
ATOM 597 N N . LEU A 1 78 ? 0.958 -11.391 4.125 1.00 76.50 78 LEU A N 1
ATOM 598 C CA . LEU A 1 78 ? 1.549 -11.543 5.460 1.00 76.50 78 LEU A CA 1
ATOM 599 C C . LEU A 1 78 ? 2.236 -10.253 5.933 1.00 76.50 78 LEU A C 1
ATOM 601 O O . LEU A 1 78 ? 2.033 -9.833 7.076 1.00 76.50 78 LEU A O 1
ATOM 605 N N . LEU A 1 79 ? 2.997 -9.587 5.059 1.00 77.12 79 LEU A N 1
ATOM 606 C CA . LEU A 1 79 ? 3.653 -8.313 5.372 1.00 77.12 79 LEU A CA 1
ATOM 607 C C . LEU A 1 79 ? 2.632 -7.208 5.664 1.00 77.12 79 LEU A C 1
ATOM 609 O O . LEU A 1 79 ? 2.742 -6.513 6.678 1.00 77.12 79 LEU A O 1
ATOM 613 N N . GLN A 1 80 ? 1.584 -7.090 4.846 1.00 75.19 80 GLN A N 1
ATOM 614 C CA . GLN A 1 80 ? 0.508 -6.128 5.091 1.00 75.19 80 GLN A CA 1
ATOM 615 C C . GLN A 1 80 ? -0.235 -6.395 6.401 1.00 75.19 80 GLN A C 1
ATOM 617 O O . GLN A 1 80 ? -0.573 -5.453 7.127 1.00 75.19 80 GLN A O 1
ATOM 622 N N . ALA A 1 81 ? -0.494 -7.664 6.724 1.00 68.81 81 ALA A N 1
ATOM 623 C CA . ALA A 1 81 ? -1.105 -8.049 7.990 1.00 68.81 81 ALA A CA 1
ATOM 624 C C . ALA A 1 81 ? -0.208 -7.666 9.177 1.00 68.81 81 ALA A C 1
ATOM 626 O O . ALA A 1 81 ? -0.701 -7.105 10.156 1.00 68.81 81 ALA A O 1
ATOM 627 N N . ALA A 1 82 ? 1.107 -7.877 9.071 1.00 71.44 82 ALA A N 1
ATOM 628 C CA . ALA A 1 82 ? 2.071 -7.497 10.100 1.00 71.44 82 ALA A CA 1
ATOM 629 C C . ALA A 1 82 ? 2.135 -5.975 10.321 1.00 71.44 82 ALA A C 1
ATOM 631 O O . ALA A 1 82 ? 2.128 -5.524 11.471 1.00 71.44 82 ALA A O 1
ATOM 632 N N . ILE A 1 83 ? 2.145 -5.174 9.246 1.00 73.12 83 ILE A N 1
ATOM 633 C CA . ILE A 1 83 ? 2.095 -3.703 9.328 1.00 73.12 83 ILE A CA 1
ATOM 634 C C . ILE A 1 83 ? 0.814 -3.267 10.043 1.00 73.12 83 ILE A C 1
ATOM 636 O O . ILE A 1 83 ? 0.861 -2.476 10.985 1.00 73.12 83 ILE A O 1
ATOM 640 N N . PHE A 1 84 ? -0.330 -3.824 9.644 1.00 71.12 84 PHE A N 1
ATOM 641 C CA . PHE A 1 84 ? -1.621 -3.501 10.245 1.00 71.12 84 PHE A CA 1
ATOM 642 C C . PHE A 1 84 ? -1.694 -3.891 11.722 1.00 71.12 84 PHE A C 1
ATOM 644 O O . PHE A 1 84 ? -2.157 -3.107 12.548 1.00 71.12 84 PHE A O 1
ATOM 651 N N . TYR A 1 85 ? -1.176 -5.067 12.075 1.00 70.00 85 TYR A N 1
ATOM 652 C CA . TYR A 1 85 ? -1.091 -5.525 13.457 1.00 70.00 85 TYR A CA 1
ATOM 653 C C . TYR A 1 85 ? -0.218 -4.597 14.309 1.00 70.00 85 TYR A C 1
ATOM 655 O O . TYR A 1 85 ? -0.615 -4.208 15.407 1.00 70.00 85 TYR A O 1
ATOM 663 N N . ARG A 1 86 ? 0.947 -4.178 13.795 1.00 70.31 86 ARG A N 1
ATOM 664 C CA . ARG A 1 86 ? 1.833 -3.220 14.475 1.00 70.31 86 ARG A CA 1
ATOM 665 C C . ARG A 1 86 ? 1.162 -1.866 14.674 1.00 70.31 86 ARG A C 1
ATOM 667 O O . ARG A 1 86 ? 1.268 -1.312 15.766 1.00 70.31 86 ARG A O 1
ATOM 674 N N . LEU A 1 87 ? 0.465 -1.356 13.658 1.00 70.88 87 LEU A N 1
ATOM 675 C CA . LEU A 1 87 ? -0.323 -0.129 13.770 1.00 70.88 87 LEU A CA 1
ATOM 676 C C . LEU A 1 87 ? -1.396 -0.284 14.849 1.00 70.88 87 LEU A C 1
ATOM 678 O O . LEU A 1 87 ? -1.419 0.505 15.788 1.00 70.88 87 LEU A O 1
ATOM 682 N N . SER A 1 88 ? -2.201 -1.348 14.786 1.00 63.50 88 SER A N 1
ATOM 683 C CA . SER A 1 88 ? -3.228 -1.639 15.788 1.00 63.50 88 SER A CA 1
ATOM 684 C C . SER A 1 88 ? -2.640 -1.679 17.196 1.00 63.50 88 SER A C 1
ATOM 686 O O . SER A 1 88 ? -3.131 -0.966 18.066 1.00 63.50 88 SER A O 1
ATOM 688 N N . ALA A 1 89 ? -1.558 -2.426 17.424 1.00 66.69 89 ALA A N 1
ATOM 689 C CA . ALA A 1 89 ? -0.910 -2.537 18.731 1.00 66.69 89 ALA A CA 1
ATOM 690 C C . ALA A 1 89 ? -0.413 -1.185 19.279 1.00 66.69 89 ALA A C 1
ATOM 692 O O . ALA A 1 89 ? -0.439 -0.962 20.486 1.00 66.69 89 ALA A O 1
ATOM 693 N N . ILE A 1 90 ? 0.010 -0.259 18.409 1.00 70.56 90 ILE A N 1
ATOM 694 C CA . ILE A 1 90 ? 0.432 1.093 18.810 1.00 70.56 90 ILE A CA 1
ATOM 695 C C . ILE A 1 90 ? -0.766 1.960 19.226 1.00 70.56 90 ILE A C 1
ATOM 697 O O . ILE A 1 90 ? -0.615 2.782 20.131 1.00 70.56 90 ILE A O 1
ATOM 701 N N . LEU A 1 91 ? -1.944 1.788 18.612 1.00 65.56 91 LEU A N 1
ATOM 702 C CA . LEU A 1 91 ? -3.164 2.458 19.086 1.00 65.56 91 LEU A CA 1
ATOM 703 C C . LEU A 1 91 ? -3.760 1.811 20.334 1.00 65.56 91 LEU A C 1
ATOM 705 O O . LEU A 1 91 ? -4.268 2.515 21.200 1.00 65.56 91 LEU A O 1
ATOM 709 N N . THR A 1 92 ? -3.749 0.481 20.403 1.00 62.19 92 THR A N 1
ATOM 710 C CA . THR A 1 92 ? -4.451 -0.307 21.427 1.00 62.19 92 THR A CA 1
ATOM 711 C C . THR A 1 92 ? -3.500 -0.784 22.517 1.00 62.19 92 THR A C 1
ATOM 713 O O . THR A 1 92 ? -3.370 -1.973 22.781 1.00 62.19 92 THR A O 1
ATOM 716 N N . GLN A 1 93 ? -2.877 0.169 23.217 1.00 55.28 93 GLN A N 1
ATOM 717 C CA . GLN A 1 93 ? -2.281 -0.094 24.536 1.00 55.28 93 GLN A CA 1
ATOM 718 C C . GLN A 1 93 ? -3.346 -0.409 25.617 1.00 55.28 93 GLN A C 1
ATOM 720 O O . GLN A 1 93 ? -2.988 -0.716 26.749 1.00 55.28 93 GLN A O 1
ATOM 725 N N . SER A 1 94 ? -4.640 -0.365 25.269 1.00 43.03 94 SER A N 1
ATOM 726 C CA . SER A 1 94 ? -5.765 -0.910 26.034 1.00 43.03 94 SER A CA 1
ATOM 727 C C . SER A 1 94 ? -6.542 -1.932 25.184 1.00 43.03 94 SER A C 1
ATOM 729 O O . SER A 1 94 ? -6.997 -1.624 24.082 1.00 43.03 94 SER A O 1
ATOM 731 N N . ASP A 1 95 ? -6.609 -3.164 25.693 1.00 38.59 95 ASP A N 1
ATOM 732 C CA . ASP A 1 95 ? -7.334 -4.362 25.236 1.00 38.59 95 ASP A CA 1
ATOM 733 C C . ASP A 1 95 ? -8.253 -4.234 23.999 1.00 38.59 95 ASP A C 1
ATOM 735 O O . ASP A 1 95 ? -9.378 -3.751 24.103 1.00 38.59 95 ASP A O 1
ATOM 739 N N . MET A 1 96 ? -7.792 -4.737 22.838 1.00 47.06 96 MET A N 1
ATOM 740 C CA . MET A 1 96 ? -8.556 -5.468 21.787 1.00 47.06 96 MET A CA 1
ATOM 741 C C . MET A 1 96 ? -7.867 -5.377 20.405 1.00 47.06 96 MET A C 1
ATOM 743 O O . MET A 1 96 ? -8.378 -4.748 19.476 1.00 47.06 96 MET A O 1
ATOM 747 N N . GLY A 1 97 ? -6.737 -6.072 20.229 1.00 46.12 97 GLY A N 1
ATOM 748 C CA . GLY A 1 97 ? -6.061 -6.243 18.927 1.00 46.12 97 GLY A CA 1
ATOM 749 C C . GLY A 1 97 ? -6.642 -7.349 18.026 1.00 46.12 97 GLY A C 1
ATOM 750 O O . GLY A 1 97 ? -6.225 -7.499 16.882 1.00 46.12 97 GLY A O 1
ATOM 751 N N . ILE A 1 98 ? -7.617 -8.125 18.511 1.00 47.00 98 ILE A N 1
ATOM 752 C CA . ILE A 1 98 ? -8.058 -9.380 17.869 1.00 47.00 98 ILE A CA 1
ATOM 753 C C . ILE A 1 98 ? -8.981 -9.142 16.657 1.00 47.00 98 ILE A C 1
ATOM 755 O O . ILE A 1 98 ? -8.892 -9.858 15.667 1.00 47.00 98 ILE A O 1
ATOM 759 N N . LEU A 1 99 ? -9.812 -8.093 16.660 1.00 41.72 99 LEU A N 1
ATOM 760 C CA . LEU A 1 99 ? -10.838 -7.891 15.619 1.00 41.72 99 LEU A CA 1
ATOM 761 C C . LEU A 1 99 ? -10.286 -7.285 14.308 1.00 41.72 99 LEU A C 1
ATOM 763 O O . LEU A 1 99 ? -10.867 -7.458 13.242 1.00 41.72 99 LEU A O 1
ATOM 767 N N . ALA A 1 100 ? -9.155 -6.581 14.389 1.00 46.72 100 ALA A N 1
ATOM 768 C CA . ALA A 1 100 ? -8.415 -6.026 13.251 1.00 46.72 100 ALA A CA 1
ATOM 769 C C . ALA A 1 100 ? -7.690 -7.129 12.451 1.00 46.72 100 ALA A C 1
ATOM 771 O O . ALA A 1 100 ? -7.588 -7.062 11.228 1.00 46.72 100 ALA A O 1
ATOM 772 N N . VAL A 1 101 ? -7.254 -8.179 13.154 1.00 45.06 101 VAL A N 1
ATOM 773 C CA . VAL A 1 101 ? -6.698 -9.414 12.588 1.00 45.06 101 VAL A CA 1
ATOM 774 C C . VAL A 1 101 ? -7.802 -10.230 11.897 1.00 45.06 101 VAL A C 1
ATOM 776 O O . VAL A 1 101 ? -7.590 -10.736 10.796 1.00 45.06 101 VAL A O 1
ATOM 779 N N . SER A 1 102 ? -9.019 -10.262 12.455 1.00 39.47 102 SER A N 1
ATOM 780 C CA . SER A 1 102 ? -10.163 -10.990 11.879 1.00 39.47 102 SER A CA 1
ATOM 781 C C . SER A 1 102 ? -10.581 -10.530 10.474 1.00 39.47 102 SER A C 1
ATOM 783 O O . SER A 1 102 ? -11.164 -11.318 9.738 1.00 39.47 102 SER A O 1
ATOM 785 N N . LEU A 1 103 ? -10.287 -9.287 10.073 1.00 43.84 103 LEU A N 1
ATOM 786 C CA . LEU A 1 103 ? -10.733 -8.743 8.781 1.00 43.84 103 LEU A CA 1
ATOM 787 C C . LEU A 1 103 ? -9.803 -9.094 7.599 1.00 43.84 103 LEU A C 1
ATOM 789 O O . LEU A 1 103 ? -10.206 -8.949 6.450 1.00 43.84 103 LEU A O 1
ATOM 793 N N . ARG A 1 104 ? -8.570 -9.559 7.854 1.00 44.88 104 ARG A N 1
ATOM 794 C CA . ARG A 1 104 ? -7.583 -9.910 6.806 1.00 44.88 104 ARG A CA 1
ATOM 795 C C . ARG A 1 104 ? -7.290 -11.409 6.684 1.00 44.88 104 ARG A C 1
ATOM 797 O O . ARG A 1 104 ? -6.795 -11.833 5.647 1.00 44.88 104 ARG A O 1
ATOM 804 N N . PHE A 1 105 ? -7.663 -12.218 7.677 1.00 41.94 105 PHE A N 1
ATOM 805 C CA . PHE A 1 105 ? -7.547 -13.687 7.655 1.00 41.94 105 PHE A CA 1
ATOM 806 C C . PHE A 1 105 ? -8.792 -14.398 7.081 1.00 41.94 105 PHE A C 1
ATOM 808 O O . PHE A 1 105 ? -9.136 -15.499 7.497 1.00 41.94 105 PHE A O 1
ATOM 815 N N . PHE A 1 106 ? -9.471 -13.790 6.106 1.00 40.97 106 PHE A N 1
ATOM 816 C CA . PHE A 1 106 ? -10.689 -14.339 5.491 1.00 40.97 106 PHE A CA 1
ATOM 817 C C . PHE A 1 106 ? -10.478 -15.729 4.855 1.00 40.97 106 PHE A C 1
ATOM 819 O O . PHE A 1 106 ? -11.348 -16.582 4.953 1.00 40.97 106 PHE A O 1
ATOM 826 N N . ILE A 1 107 ? -9.320 -15.988 4.239 1.00 43.88 107 ILE A N 1
ATOM 827 C CA . ILE A 1 107 ? -9.100 -17.204 3.433 1.00 43.88 107 ILE A CA 1
ATOM 828 C C . ILE A 1 107 ? -8.818 -18.461 4.291 1.00 43.88 107 ILE A C 1
ATOM 830 O O . ILE A 1 107 ? -9.419 -19.494 4.009 1.00 43.88 107 ILE A O 1
ATOM 834 N N . PRO A 1 108 ? -7.989 -18.426 5.358 1.00 42.16 108 PRO A N 1
ATOM 835 C CA . PRO A 1 108 ? -7.745 -19.620 6.177 1.00 42.16 108 PRO A CA 1
ATOM 836 C C . PRO A 1 108 ? -8.857 -19.935 7.193 1.00 42.16 108 PRO A C 1
ATOM 838 O O . PRO A 1 108 ? -9.034 -21.098 7.537 1.00 42.16 108 PRO A O 1
ATOM 841 N N . LEU A 1 109 ? -9.613 -18.938 7.681 1.00 39.22 109 LEU A N 1
ATOM 842 C CA . LEU A 1 109 ? -10.639 -19.150 8.720 1.00 39.22 109 LEU A CA 1
ATOM 843 C C . LEU A 1 109 ? -11.933 -19.792 8.197 1.00 39.22 109 LEU A C 1
ATOM 845 O O . LEU A 1 109 ? -12.569 -20.535 8.937 1.00 39.22 109 LEU A O 1
ATOM 849 N N . ILE A 1 110 ? -12.293 -19.570 6.925 1.00 44.06 110 ILE A N 1
ATOM 850 C CA . ILE A 1 110 ? -13.444 -20.235 6.274 1.00 44.06 110 ILE A CA 1
ATOM 851 C C . ILE A 1 110 ? -13.283 -21.758 6.279 1.00 44.06 110 ILE A C 1
ATOM 853 O O . ILE A 1 110 ? -14.271 -22.485 6.324 1.00 44.06 110 ILE A O 1
ATOM 857 N N . LEU A 1 111 ? -12.041 -22.242 6.222 1.00 42.41 111 LEU A N 1
ATOM 858 C CA . LEU A 1 111 ? -11.757 -23.665 6.105 1.00 42.41 111 LEU A CA 1
ATOM 859 C C . LEU A 1 111 ? -11.814 -24.401 7.456 1.00 42.41 111 LEU A C 1
ATOM 861 O O . LEU A 1 111 ? -11.910 -25.625 7.452 1.00 42.41 111 LEU A O 1
ATOM 865 N N . PHE A 1 112 ? -11.750 -23.690 8.594 1.00 47.62 112 PHE A N 1
ATOM 866 C CA . PHE A 1 112 ? -11.462 -24.326 9.887 1.00 47.62 112 PHE A CA 1
ATOM 867 C C . PHE A 1 112 ? -12.296 -23.892 11.099 1.00 47.62 112 PHE A C 1
ATOM 869 O O . PHE A 1 112 ? -12.157 -24.561 12.121 1.00 47.62 112 PHE A O 1
ATOM 876 N N . ASP A 1 113 ? -13.154 -22.860 11.055 1.00 35.66 113 ASP A N 1
ATOM 877 C CA . ASP A 1 113 ? -13.922 -22.510 12.266 1.00 35.66 113 ASP A CA 1
ATOM 878 C C . ASP A 1 113 ? -15.336 -21.944 12.029 1.00 35.66 113 ASP A C 1
ATOM 880 O O . ASP A 1 113 ? -15.569 -21.089 11.174 1.00 35.66 113 ASP A O 1
ATOM 884 N N . ASN A 1 114 ? -16.294 -22.422 12.830 1.00 47.34 114 ASN A N 1
ATOM 885 C CA . ASN A 1 114 ? -17.739 -22.166 12.726 1.00 47.34 114 ASN A CA 1
ATOM 886 C C . ASN A 1 114 ? -18.151 -20.790 13.302 1.00 47.34 114 ASN A C 1
ATOM 888 O O . ASN A 1 114 ? -18.987 -20.705 14.202 1.00 47.34 114 ASN A O 1
ATOM 892 N N . ALA A 1 115 ? -17.588 -19.698 12.779 1.00 50.47 115 ALA A N 1
ATOM 893 C CA . ALA A 1 115 ? -18.088 -18.334 12.983 1.00 50.47 115 ALA A CA 1
ATOM 894 C C . ALA A 1 115 ? -18.280 -17.637 11.623 1.00 50.47 115 ALA A C 1
ATOM 896 O O . ALA A 1 115 ? -17.362 -17.560 10.806 1.00 50.47 115 ALA A O 1
ATOM 897 N N . THR A 1 116 ? -19.496 -17.151 11.355 1.00 53.81 116 THR A N 1
ATOM 898 C CA . THR A 1 116 ? -19.988 -16.839 10.006 1.00 53.81 116 THR A CA 1
ATOM 899 C C . THR A 1 116 ? -19.350 -15.576 9.419 1.00 53.81 116 THR A C 1
ATOM 901 O O . THR A 1 116 ? -19.710 -14.445 9.729 1.00 53.81 116 THR A O 1
ATOM 904 N N . VAL A 1 117 ? -18.425 -15.768 8.485 1.00 50.88 117 VAL A N 1
ATOM 905 C CA . VAL A 1 117 ? -17.760 -14.740 7.665 1.00 50.88 117 VAL A CA 1
ATOM 906 C C . VAL A 1 117 ? -18.713 -13.729 7.003 1.00 50.88 117 VAL A C 1
ATOM 908 O O . VAL A 1 117 ? -18.358 -12.573 6.766 1.00 50.88 117 VAL A O 1
ATOM 911 N N . LEU A 1 118 ? -19.947 -14.142 6.726 1.00 54.25 118 LEU A N 1
ATOM 912 C CA . LEU A 1 118 ? -20.973 -13.274 6.159 1.00 54.25 118 LEU A CA 1
ATOM 913 C C . LEU A 1 118 ? -21.436 -12.193 7.152 1.00 54.25 118 LEU A C 1
ATOM 915 O O . LEU A 1 118 ? -21.711 -11.065 6.752 1.00 54.25 118 LEU A O 1
ATOM 919 N N . GLU A 1 119 ? -21.456 -12.498 8.451 1.00 58.50 119 GLU A N 1
ATOM 920 C CA . GLU A 1 119 ? -21.899 -11.568 9.495 1.00 58.50 119 GLU A CA 1
ATOM 921 C C . GLU A 1 119 ? -20.897 -10.434 9.715 1.00 58.50 119 GLU A C 1
ATOM 923 O O . GLU A 1 119 ? -21.289 -9.295 9.969 1.00 58.50 119 GLU A O 1
ATOM 928 N N . SER A 1 120 ? -19.595 -10.700 9.585 1.00 51.50 120 SER A N 1
ATOM 929 C CA . SER A 1 120 ? -18.563 -9.665 9.707 1.00 51.50 120 SER A CA 1
ATOM 930 C C . SER A 1 120 ? -18.566 -8.708 8.509 1.00 51.50 120 SER A C 1
ATOM 932 O O . SER A 1 120 ? -18.447 -7.494 8.700 1.00 51.50 120 SER A O 1
ATOM 934 N N . LEU A 1 121 ? -18.801 -9.223 7.297 1.00 54.66 121 LEU A N 1
ATOM 935 C CA . LEU A 1 121 ? -19.029 -8.429 6.084 1.00 54.66 121 LEU A CA 1
ATOM 936 C C . LEU A 1 121 ? -20.307 -7.594 6.177 1.00 54.66 121 LEU A C 1
ATOM 938 O O . LEU A 1 121 ? -20.270 -6.384 5.952 1.00 54.66 121 LEU A O 1
ATOM 942 N N . GLN A 1 122 ? -21.422 -8.207 6.576 1.00 57.44 122 GLN A N 1
ATOM 943 C CA . GLN A 1 122 ? -22.693 -7.513 6.763 1.00 57.44 122 GLN A CA 1
ATOM 944 C C . GLN A 1 122 ? -22.564 -6.402 7.811 1.00 57.44 122 GLN A C 1
ATOM 946 O O . GLN A 1 122 ? -23.022 -5.283 7.589 1.00 57.44 122 GLN A O 1
ATOM 951 N N . ARG A 1 123 ? -21.872 -6.666 8.922 1.00 57.75 123 ARG A N 1
ATOM 952 C CA . ARG A 1 123 ? -21.637 -5.682 9.986 1.00 57.75 123 ARG A CA 1
ATOM 953 C C . ARG A 1 123 ? -20.707 -4.550 9.545 1.00 57.75 123 ARG A C 1
ATOM 955 O O . ARG A 1 123 ? -20.931 -3.405 9.927 1.00 57.75 123 ARG A O 1
ATOM 962 N N . SER A 1 124 ? -19.696 -4.841 8.723 1.00 55.94 124 SER A N 1
ATOM 963 C CA . SER A 1 124 ? -18.847 -3.822 8.087 1.00 55.94 124 SER A CA 1
ATOM 964 C C . SER A 1 124 ? -19.654 -2.940 7.133 1.00 55.94 124 SER A C 1
ATOM 966 O O . SER A 1 124 ? -19.566 -1.716 7.194 1.00 55.94 124 SER A O 1
ATOM 968 N N . HIS A 1 125 ? -20.515 -3.543 6.318 1.00 60.81 125 HIS A N 1
ATOM 969 C CA . HIS A 1 125 ? -21.362 -2.815 5.383 1.00 60.81 125 HIS A CA 1
ATOM 970 C C . HIS A 1 125 ? -22.406 -1.943 6.102 1.00 60.81 125 HIS A C 1
ATOM 972 O O . HIS A 1 125 ? -22.553 -0.766 5.779 1.00 60.81 125 HIS A O 1
ATOM 978 N N . GLN A 1 126 ? -23.044 -2.465 7.157 1.00 64.81 126 GLN A N 1
ATOM 979 C CA . GLN A 1 126 ? -23.959 -1.711 8.026 1.00 64.81 126 GLN A CA 1
ATOM 980 C C . GLN A 1 126 ? -23.278 -0.514 8.710 1.00 64.81 126 GLN A C 1
ATOM 982 O O . GLN A 1 126 ? -23.905 0.527 8.884 1.00 64.81 126 GLN A O 1
ATOM 987 N N . LEU A 1 127 ? -21.991 -0.626 9.062 1.00 62.47 127 LEU A N 1
ATOM 988 C CA . LEU A 1 127 ? -21.219 0.480 9.646 1.00 62.47 127 LEU A CA 1
ATOM 989 C C . LEU A 1 127 ? -20.988 1.636 8.660 1.00 62.47 127 LEU A C 1
ATOM 991 O O . LEU A 1 127 ? -20.870 2.783 9.092 1.00 62.47 127 LEU A O 1
ATOM 995 N N . VAL A 1 128 ? -20.916 1.352 7.357 1.00 59.81 128 VAL A N 1
ATOM 996 C CA . VAL A 1 128 ? -20.607 2.355 6.324 1.00 59.81 128 VAL A CA 1
ATOM 997 C C . VAL A 1 128 ? -21.872 2.908 5.661 1.00 59.81 128 VAL A C 1
ATOM 999 O O . VAL A 1 128 ? -21.864 4.062 5.241 1.00 59.81 128 VAL A O 1
ATOM 1002 N N . TRP A 1 129 ? -22.974 2.150 5.624 1.00 52.75 129 TRP A N 1
ATOM 1003 C CA . TRP A 1 129 ? -24.205 2.503 4.897 1.00 52.75 129 TRP A CA 1
ATOM 1004 C C . TRP A 1 129 ? -24.754 3.899 5.253 1.00 52.75 129 TRP A C 1
ATOM 1006 O O . TRP A 1 129 ? -25.129 4.660 4.364 1.00 52.75 129 TRP A O 1
ATOM 1016 N N . GLY A 1 130 ? -24.738 4.292 6.532 1.00 60.59 130 GLY A N 1
ATOM 1017 C CA . GLY A 1 130 ? -25.239 5.604 6.974 1.00 60.59 130 GLY A CA 1
ATOM 1018 C C . GLY A 1 130 ? -24.299 6.791 6.715 1.00 60.59 130 GLY A C 1
ATOM 1019 O O . GLY A 1 130 ? -24.737 7.935 6.735 1.00 60.59 130 GLY A O 1
ATOM 1020 N N . ASN A 1 131 ? -23.010 6.541 6.462 1.00 61.69 131 ASN A N 1
ATOM 1021 C CA . ASN A 1 131 ? -21.966 7.568 6.333 1.00 61.69 131 ASN A CA 1
ATOM 1022 C C . ASN A 1 131 ? -21.053 7.305 5.124 1.00 61.69 131 ASN A C 1
ATOM 1024 O O . ASN A 1 131 ? -19.856 7.615 5.154 1.00 61.69 131 ASN A O 1
ATOM 1028 N N . TRP A 1 132 ? -21.591 6.702 4.064 1.00 62.97 132 TRP A N 1
ATOM 1029 C CA . TRP A 1 132 ? -20.789 6.187 2.955 1.00 62.97 132 TRP A CA 1
ATOM 1030 C C . TRP A 1 132 ? -20.032 7.298 2.222 1.00 62.97 132 TRP A C 1
ATOM 1032 O O . TRP A 1 132 ? -18.852 7.129 1.938 1.00 62.97 132 TRP A O 1
ATOM 1042 N N . TRP A 1 133 ? -20.650 8.470 2.033 1.00 60.16 133 TRP A N 1
ATOM 1043 C CA . TRP A 1 133 ? -19.992 9.647 1.459 1.00 60.16 133 TRP A CA 1
ATOM 1044 C C . TRP A 1 133 ? -18.804 10.129 2.294 1.00 60.16 133 TRP A C 1
ATOM 1046 O O . TRP A 1 133 ? -17.741 10.417 1.752 1.00 60.16 133 TRP A O 1
ATOM 1056 N N . HIS A 1 134 ? -18.947 10.167 3.620 1.00 62.28 134 HIS A N 1
ATOM 1057 C CA . HIS A 1 134 ? -17.855 10.558 4.514 1.00 62.28 134 HIS A CA 1
ATOM 1058 C C . HIS A 1 134 ? -16.716 9.540 4.471 1.00 62.28 134 HIS A C 1
ATOM 1060 O O . HIS A 1 134 ? -15.552 9.918 4.389 1.00 62.28 134 HIS A O 1
ATOM 1066 N N . THR A 1 135 ? -17.052 8.250 4.481 1.00 66.75 135 THR A N 1
ATOM 1067 C CA . THR A 1 135 ? -16.064 7.170 4.389 1.00 66.75 135 THR A CA 1
ATOM 1068 C C . THR A 1 135 ? -15.337 7.207 3.046 1.00 66.75 135 THR A C 1
ATOM 1070 O O . THR A 1 135 ? -14.116 7.111 3.016 1.00 66.75 135 THR A O 1
ATOM 1073 N N . ALA A 1 136 ? -16.061 7.429 1.947 1.00 67.19 136 ALA A N 1
ATOM 1074 C CA . ALA A 1 136 ? -15.479 7.584 0.622 1.00 67.19 136 ALA A CA 1
ATOM 1075 C C . ALA A 1 136 ? -14.498 8.764 0.577 1.00 67.19 136 ALA A C 1
ATOM 1077 O O . ALA A 1 136 ? -13.359 8.579 0.173 1.00 67.19 136 ALA A O 1
ATOM 1078 N N . ILE A 1 137 ? -14.883 9.950 1.062 1.00 71.69 137 ILE A N 1
ATOM 1079 C CA . ILE A 1 137 ? -13.999 11.128 1.081 1.00 71.69 137 ILE A CA 1
ATOM 1080 C C . ILE A 1 137 ? -12.740 10.866 1.922 1.00 71.69 137 ILE A C 1
ATOM 1082 O O . ILE A 1 137 ? -11.630 11.149 1.470 1.00 71.69 137 ILE A O 1
ATOM 1086 N N . VAL A 1 138 ? -12.895 10.289 3.120 1.00 73.56 138 VAL A N 1
ATOM 1087 C CA . VAL A 1 138 ? -11.770 9.977 4.018 1.00 73.56 138 VAL A CA 1
ATOM 1088 C C . VAL A 1 138 ? -10.795 8.979 3.391 1.00 73.56 138 VAL A C 1
ATOM 1090 O O . VAL A 1 138 ? -9.601 9.085 3.648 1.00 73.56 138 VAL A O 1
ATOM 1093 N N . LEU A 1 139 ? -11.267 8.032 2.572 1.00 74.12 139 LEU A N 1
ATOM 1094 C CA . LEU A 1 139 ? -10.408 7.051 1.896 1.00 74.12 139 LEU A CA 1
ATOM 1095 C C . LEU A 1 139 ? -9.812 7.573 0.585 1.00 74.12 139 LEU A C 1
ATOM 1097 O O . LEU A 1 139 ? -8.673 7.243 0.262 1.00 74.12 139 LEU A O 1
ATOM 1101 N N . THR A 1 140 ? -10.538 8.417 -0.147 1.00 74.31 140 THR A N 1
ATOM 1102 C CA . THR A 1 140 ? -10.058 9.004 -1.404 1.00 74.31 140 THR A CA 1
ATOM 1103 C C . THR A 1 140 ? -8.875 9.935 -1.171 1.00 74.31 140 THR A C 1
ATOM 1105 O O . THR A 1 140 ? -7.923 9.908 -1.941 1.00 74.31 140 THR A O 1
ATOM 1108 N N . ILE A 1 141 ? -8.887 10.735 -0.102 1.00 85.12 141 ILE A N 1
ATOM 1109 C CA . ILE A 1 141 ? -7.809 11.697 0.180 1.00 85.12 141 ILE A CA 1
ATOM 1110 C C . ILE A 1 141 ? -6.429 11.025 0.324 1.00 85.12 141 ILE A C 1
ATOM 1112 O O . ILE A 1 141 ? -5.519 11.404 -0.414 1.00 85.12 141 ILE A O 1
ATOM 1116 N N . PRO A 1 142 ? -6.220 10.026 1.202 1.00 83.81 142 PRO A N 1
ATOM 1117 C CA . PRO A 1 142 ? -4.931 9.354 1.299 1.00 83.81 142 PRO A CA 1
ATOM 1118 C C . PRO A 1 142 ? -4.583 8.561 0.045 1.00 83.81 142 PRO A C 1
ATOM 1120 O O . PRO A 1 142 ? -3.409 8.499 -0.303 1.00 83.81 142 PRO A O 1
ATOM 1123 N N . LEU A 1 143 ? -5.571 8.010 -0.666 1.00 83.12 143 LEU A N 1
ATOM 1124 C CA . LEU A 1 143 ? -5.332 7.352 -1.948 1.00 83.12 143 LEU A CA 1
ATOM 1125 C C . LEU A 1 143 ? -4.754 8.339 -2.978 1.00 83.12 143 LEU A C 1
ATOM 1127 O O . LEU A 1 143 ? -3.743 8.046 -3.611 1.00 83.12 143 LEU A O 1
ATOM 1131 N N . LEU A 1 144 ? -5.341 9.534 -3.093 1.00 89.00 144 LEU A N 1
ATOM 1132 C CA . LEU A 1 144 ? -4.842 10.592 -3.972 1.00 89.00 144 LEU A CA 1
ATOM 1133 C C . LEU A 1 144 ? -3.456 11.073 -3.555 1.00 89.00 144 LEU A C 1
ATOM 1135 O O . LEU A 1 144 ? -2.631 11.317 -4.429 1.00 89.00 144 LEU A O 1
ATOM 1139 N N . ILE A 1 145 ? -3.176 11.183 -2.254 1.00 90.31 145 ILE A N 1
ATOM 1140 C CA . ILE A 1 145 ? -1.837 11.527 -1.760 1.00 90.31 145 ILE A CA 1
ATOM 1141 C C . ILE A 1 145 ? -0.825 10.465 -2.202 1.00 90.31 145 ILE A C 1
ATOM 1143 O O . ILE A 1 145 ? 0.207 10.820 -2.761 1.00 90.31 145 ILE A O 1
ATOM 1147 N N . ILE A 1 146 ? -1.125 9.179 -2.008 1.00 89.31 146 ILE A N 1
ATOM 1148 C CA . ILE A 1 146 ? -0.221 8.078 -2.371 1.00 89.31 146 ILE A CA 1
ATOM 1149 C C . ILE A 1 146 ? 0.041 8.063 -3.877 1.00 89.31 146 ILE A C 1
ATOM 1151 O O . ILE A 1 146 ? 1.200 8.062 -4.287 1.00 89.31 146 ILE A O 1
ATOM 1155 N N . ILE A 1 147 ? -1.015 8.133 -4.693 1.00 89.50 147 ILE A N 1
ATOM 1156 C CA . ILE A 1 147 ? -0.895 8.153 -6.157 1.00 89.50 147 ILE A CA 1
ATOM 1157 C C . ILE A 1 147 ? -0.110 9.385 -6.606 1.00 89.50 147 ILE A C 1
ATOM 1159 O O . ILE A 1 147 ? 0.820 9.262 -7.397 1.00 89.50 147 ILE A O 1
ATOM 1163 N N . SER A 1 148 ? -0.446 10.569 -6.087 1.00 93.56 148 SER A N 1
ATOM 1164 C CA . SER A 1 148 ? 0.217 11.814 -6.487 1.00 93.56 148 SER A CA 1
ATOM 1165 C C . SER A 1 148 ? 1.698 11.788 -6.126 1.00 93.56 148 SER A C 1
ATOM 1167 O O . SER A 1 148 ? 2.533 12.084 -6.972 1.00 93.56 148 SER A O 1
ATOM 1169 N N . VAL A 1 149 ? 2.047 11.386 -4.901 1.00 94.75 149 VAL A N 1
ATOM 1170 C CA . VAL A 1 149 ? 3.447 11.311 -4.462 1.00 94.75 149 VAL A CA 1
ATOM 1171 C C . VAL A 1 149 ? 4.204 10.228 -5.235 1.00 94.75 149 VAL A C 1
ATOM 1173 O O . VAL A 1 149 ? 5.335 10.468 -5.656 1.00 94.75 149 VAL A O 1
ATOM 1176 N N . GLY A 1 150 ? 3.573 9.080 -5.492 1.00 91.19 150 GLY A N 1
ATOM 1177 C CA . GLY A 1 150 ? 4.111 8.022 -6.346 1.00 91.19 150 GLY A CA 1
ATOM 1178 C C . GLY A 1 150 ? 4.447 8.536 -7.746 1.00 91.19 150 GLY A C 1
ATOM 1179 O O . GLY A 1 150 ? 5.606 8.475 -8.151 1.00 91.19 150 GLY A O 1
ATOM 1180 N N . VAL A 1 151 ? 3.474 9.121 -8.450 1.00 91.69 151 VAL A N 1
ATOM 1181 C CA . VAL A 1 151 ? 3.653 9.651 -9.814 1.00 91.69 151 VAL A CA 1
ATOM 1182 C C . VAL A 1 151 ? 4.665 10.798 -9.851 1.00 91.69 151 VAL A C 1
ATOM 1184 O O . VAL A 1 151 ? 5.504 10.855 -10.745 1.00 91.69 151 VAL A O 1
ATOM 1187 N N . MET A 1 152 ? 4.632 11.711 -8.877 1.00 94.94 152 MET A N 1
ATOM 1188 C CA . MET A 1 152 ? 5.599 12.810 -8.817 1.00 94.94 152 MET A CA 1
ATOM 1189 C C . MET A 1 152 ? 7.021 12.287 -8.609 1.00 94.94 152 MET A C 1
ATOM 1191 O O . MET A 1 152 ? 7.938 12.728 -9.297 1.00 94.94 152 MET A O 1
ATOM 1195 N N . SER A 1 153 ? 7.217 11.330 -7.698 1.00 93.19 153 SER A N 1
ATOM 1196 C CA . SER A 1 153 ? 8.537 10.735 -7.470 1.00 93.19 153 SER A CA 1
ATOM 1197 C C . SER A 1 153 ? 9.068 10.012 -8.709 1.00 93.19 153 SER A C 1
ATOM 1199 O O . SER A 1 153 ? 10.236 10.178 -9.058 1.00 93.19 153 SER A O 1
ATOM 1201 N N . SER A 1 154 ? 8.210 9.280 -9.422 1.00 91.62 154 SER A N 1
ATOM 1202 C CA . SER A 1 154 ? 8.597 8.559 -10.631 1.00 91.62 154 SER A CA 1
ATOM 1203 C C . SER A 1 154 ? 8.906 9.513 -11.790 1.00 91.62 154 SER A C 1
ATOM 1205 O O . SER A 1 154 ? 9.889 9.308 -12.494 1.00 91.62 154 SER A O 1
ATOM 1207 N N . ALA A 1 155 ? 8.142 10.602 -11.936 1.00 92.69 155 ALA A N 1
ATOM 1208 C CA . ALA A 1 155 ? 8.388 11.642 -12.936 1.00 92.69 155 ALA A CA 1
ATOM 1209 C C . ALA A 1 155 ? 9.699 12.409 -12.682 1.00 92.69 155 ALA A C 1
ATOM 1211 O O . ALA A 1 155 ? 10.420 12.737 -13.622 1.00 92.69 155 ALA A O 1
ATOM 1212 N N . ILE A 1 156 ? 10.042 12.670 -11.414 1.00 94.06 156 ILE A N 1
ATOM 1213 C CA . ILE A 1 156 ? 11.337 13.268 -11.049 1.00 94.06 156 ILE A CA 1
ATOM 1214 C C . ILE A 1 156 ? 12.484 12.342 -11.470 1.00 94.06 156 ILE A C 1
ATOM 1216 O O . ILE A 1 156 ? 13.453 12.801 -12.074 1.00 94.06 156 ILE A O 1
ATOM 1220 N N . VAL A 1 157 ? 12.369 11.041 -11.184 1.00 92.75 157 VAL A N 1
ATOM 1221 C CA . VAL A 1 157 ? 13.376 10.045 -11.579 1.00 92.75 157 VAL A CA 1
ATOM 1222 C C . VAL A 1 157 ? 13.498 9.954 -13.100 1.00 92.75 157 VAL A C 1
ATOM 1224 O O . VAL A 1 157 ? 14.612 10.012 -13.615 1.00 92.75 157 VAL A O 1
ATOM 1227 N N . GLU A 1 158 ? 12.382 9.894 -13.828 1.00 92.06 158 GLU A N 1
ATOM 1228 C CA . GLU A 1 158 ? 12.372 9.915 -15.295 1.00 92.06 158 GLU A CA 1
ATOM 1229 C C . GLU A 1 158 ? 13.081 11.153 -15.853 1.00 92.06 158 GLU A C 1
ATOM 1231 O O . GLU A 1 158 ? 13.946 11.031 -16.723 1.00 92.06 158 GLU A O 1
ATOM 1236 N N . GLY A 1 159 ? 12.758 12.337 -15.326 1.00 91.00 159 GLY A N 1
ATOM 1237 C CA . GLY A 1 159 ? 13.356 13.597 -15.755 1.00 91.00 159 GLY A CA 1
ATOM 1238 C C . GLY A 1 159 ? 14.870 13.623 -15.548 1.00 91.00 159 GLY A C 1
ATOM 1239 O O . GLY A 1 159 ? 15.606 14.002 -16.455 1.00 91.00 159 GLY A O 1
ATOM 1240 N N . ILE A 1 160 ? 15.355 13.164 -14.391 1.00 91.25 160 ILE A N 1
ATOM 1241 C CA . ILE A 1 160 ? 16.794 13.098 -14.095 1.00 91.25 160 ILE A CA 1
ATOM 1242 C C . ILE A 1 160 ? 17.499 12.094 -15.013 1.00 91.25 160 ILE A C 1
ATOM 1244 O O . ILE A 1 160 ? 18.548 12.403 -15.581 1.00 91.25 160 ILE A O 1
ATOM 1248 N N . LEU A 1 161 ? 16.936 10.895 -15.174 1.00 90.56 161 LEU A N 1
ATOM 1249 C CA . LEU A 1 161 ? 17.583 9.820 -15.923 1.00 90.56 161 LEU A CA 1
ATOM 1250 C C . LEU A 1 161 ? 17.559 10.054 -17.435 1.00 90.56 161 LEU A C 1
ATOM 1252 O O . LEU A 1 161 ? 18.527 9.718 -18.108 1.00 90.56 161 LEU A O 1
ATOM 1256 N N . THR A 1 162 ? 16.515 10.683 -17.974 1.00 88.31 162 THR A N 1
ATOM 1257 C CA . THR A 1 162 ? 16.435 11.011 -19.409 1.00 88.31 162 THR A CA 1
ATOM 1258 C C . THR A 1 162 ? 17.466 12.068 -19.812 1.00 88.31 162 THR A C 1
ATOM 1260 O O . THR A 1 162 ? 17.956 12.066 -20.938 1.00 88.31 162 THR A O 1
ATOM 1263 N N . LEU A 1 163 ? 17.836 12.957 -18.884 1.00 87.44 163 LEU A N 1
ATOM 1264 C CA . LEU A 1 163 ? 18.916 13.928 -19.083 1.00 87.44 163 LEU A CA 1
ATOM 1265 C C . LEU A 1 163 ? 20.311 13.293 -18.974 1.00 87.44 163 LEU A C 1
ATOM 1267 O O . LEU A 1 163 ? 21.296 13.889 -19.410 1.00 87.44 163 LEU A O 1
ATOM 1271 N N . SER A 1 164 ? 20.411 12.092 -18.402 1.00 82.50 164 SER A N 1
ATOM 1272 C CA . SER A 1 164 ? 21.666 11.355 -18.302 1.00 82.50 164 SER A CA 1
ATOM 1273 C C . SER A 1 164 ? 21.880 10.478 -19.542 1.00 82.50 164 SER A C 1
ATOM 1275 O O . SER A 1 164 ? 21.034 9.674 -19.914 1.00 82.50 164 SER A O 1
ATOM 1277 N N . THR A 1 165 ? 23.034 10.599 -20.195 1.00 75.44 165 THR A N 1
ATOM 1278 C CA . THR A 1 165 ? 23.340 9.884 -21.451 1.00 75.44 165 THR A CA 1
ATOM 1279 C C . THR A 1 165 ? 23.713 8.406 -21.261 1.00 75.44 165 THR A C 1
ATOM 1281 O O . THR A 1 165 ? 24.078 7.738 -22.225 1.00 75.44 165 THR A O 1
ATOM 1284 N N . GLY A 1 166 ? 23.660 7.891 -20.028 1.00 81.06 166 GLY A N 1
ATOM 1285 C CA . GLY A 1 166 ? 24.214 6.584 -19.660 1.00 81.06 166 GLY A CA 1
ATOM 1286 C C . GLY A 1 166 ? 23.219 5.425 -19.586 1.00 81.06 166 GLY A C 1
ATOM 1287 O O . GLY A 1 166 ? 23.660 4.281 -19.511 1.00 81.06 166 GLY A O 1
ATOM 1288 N N . PHE A 1 167 ? 21.908 5.684 -19.598 1.00 84.94 167 PHE A N 1
ATOM 1289 C CA . PHE A 1 167 ? 20.897 4.640 -19.405 1.00 84.94 167 PHE A CA 1
ATOM 1290 C C . PHE A 1 167 ? 20.106 4.356 -20.678 1.00 84.94 167 PHE A C 1
ATOM 1292 O O . PHE A 1 167 ? 19.679 5.262 -21.394 1.00 84.94 167 PHE A O 1
ATOM 1299 N N . ALA A 1 168 ? 19.857 3.072 -20.930 1.00 87.94 168 ALA A N 1
ATOM 1300 C CA . ALA A 1 168 ? 18.913 2.657 -21.959 1.00 87.94 168 ALA A CA 1
ATOM 1301 C C . ALA A 1 168 ? 17.468 2.937 -21.512 1.00 87.94 168 ALA A C 1
ATOM 1303 O O . ALA A 1 168 ? 17.149 2.878 -20.323 1.00 87.94 168 ALA A O 1
ATOM 1304 N N . LYS A 1 169 ? 16.558 3.159 -22.470 1.00 84.44 169 LYS A N 1
ATOM 1305 C CA . LYS A 1 169 ? 15.134 3.427 -22.191 1.00 84.44 169 LYS A CA 1
ATOM 1306 C C . LYS A 1 169 ? 14.472 2.338 -21.337 1.00 84.44 169 LYS A C 1
ATOM 1308 O O . LYS A 1 169 ? 13.654 2.638 -20.475 1.00 84.44 169 LYS A O 1
ATOM 1313 N N . GLU A 1 170 ? 14.854 1.082 -21.545 1.00 83.69 170 GLU A N 1
ATOM 1314 C CA . GLU A 1 170 ? 14.361 -0.055 -20.759 1.00 83.69 170 GLU A CA 1
ATOM 1315 C C . GLU A 1 170 ? 14.782 0.038 -19.287 1.00 83.69 170 GLU A C 1
ATOM 1317 O O . GLU A 1 170 ? 13.961 -0.158 -18.396 1.00 83.69 170 GLU A O 1
ATOM 1322 N N . GLN A 1 171 ? 16.034 0.420 -19.021 1.00 85.31 171 GLN A N 1
ATOM 1323 C CA . GLN A 1 171 ? 16.545 0.605 -17.660 1.00 85.31 171 GLN A CA 1
ATOM 1324 C C . GLN A 1 171 ? 15.847 1.773 -16.960 1.00 85.31 171 GLN A C 1
ATOM 1326 O O . GLN A 1 171 ? 15.500 1.667 -15.786 1.00 85.31 171 GLN A O 1
ATOM 1331 N N . ILE A 1 172 ? 15.592 2.863 -17.689 1.00 88.62 172 ILE A N 1
ATOM 1332 C CA . ILE A 1 172 ? 14.843 4.016 -17.177 1.00 88.62 172 ILE A CA 1
ATOM 1333 C C . ILE A 1 172 ? 13.428 3.583 -16.774 1.00 88.62 172 ILE A C 1
ATOM 1335 O O . ILE A 1 172 ? 13.013 3.840 -15.648 1.00 88.62 172 ILE A O 1
ATOM 1339 N N . ASN A 1 173 ? 12.720 2.853 -17.641 1.00 87.25 173 ASN A N 1
ATOM 1340 C CA . ASN A 1 173 ? 11.375 2.350 -17.348 1.00 87.25 173 ASN A CA 1
ATOM 1341 C C . ASN A 1 173 ? 11.342 1.442 -16.109 1.00 87.25 173 ASN A C 1
ATOM 1343 O O . ASN A 1 173 ? 10.457 1.590 -15.267 1.00 87.25 173 ASN A O 1
ATOM 1347 N N . LEU A 1 174 ? 12.313 0.533 -15.97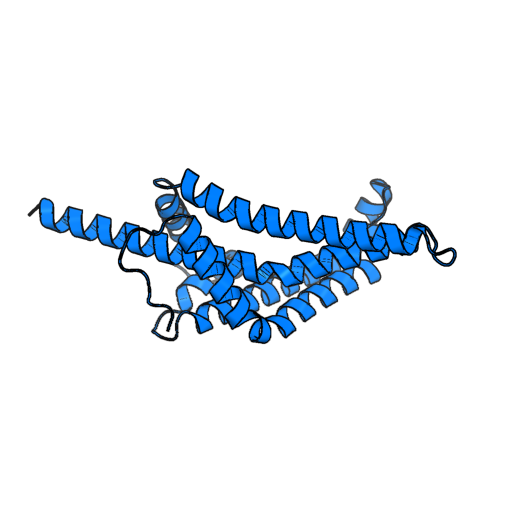3 1.00 86.00 174 LEU A N 1
ATOM 1348 C CA . LEU A 1 174 ? 12.425 -0.330 -14.794 1.00 86.00 174 LEU A CA 1
ATOM 1349 C C . LEU A 1 174 ? 12.647 0.488 -13.515 1.00 86.00 174 LEU A C 1
ATOM 1351 O O . LEU A 1 174 ? 11.991 0.244 -12.503 1.00 86.00 174 LEU A O 1
ATOM 1355 N N . LEU A 1 175 ? 13.530 1.489 -13.555 1.00 88.12 175 LEU A N 1
ATOM 1356 C CA . LEU A 1 175 ? 13.800 2.351 -12.403 1.00 88.12 175 LEU A CA 1
ATOM 1357 C C . LEU A 1 175 ? 12.574 3.180 -12.006 1.00 88.12 175 LEU A C 1
ATOM 1359 O O . LEU A 1 175 ? 12.269 3.256 -10.820 1.00 88.12 175 LEU A O 1
ATOM 1363 N N . ILE A 1 176 ? 11.824 3.719 -12.973 1.00 90.12 176 ILE A N 1
ATOM 1364 C CA . ILE A 1 176 ? 10.561 4.439 -12.734 1.00 90.12 176 ILE A CA 1
ATOM 1365 C C . ILE A 1 176 ? 9.564 3.546 -11.984 1.00 90.12 176 ILE A C 1
ATOM 1367 O O . ILE A 1 176 ? 8.968 3.980 -10.996 1.00 90.12 176 ILE A O 1
ATOM 1371 N N . GLN A 1 177 ? 9.401 2.293 -12.416 1.00 87.38 177 GLN A N 1
ATOM 1372 C CA . GLN A 1 177 ? 8.473 1.347 -11.790 1.00 87.38 177 GLN A CA 1
ATOM 1373 C C . GLN A 1 177 ? 8.911 0.952 -10.379 1.00 87.38 177 GLN A C 1
ATOM 1375 O O . GLN A 1 177 ? 8.091 0.949 -9.459 1.00 87.38 177 GLN A O 1
ATOM 1380 N N . ILE A 1 178 ? 10.204 0.676 -10.181 1.00 89.31 178 ILE A N 1
ATOM 1381 C CA . ILE A 1 178 ? 10.759 0.373 -8.857 1.00 89.31 178 ILE A CA 1
ATOM 1382 C C . ILE A 1 178 ? 10.583 1.574 -7.924 1.00 89.31 178 ILE A C 1
ATOM 1384 O O . ILE A 1 178 ? 10.175 1.391 -6.776 1.00 89.31 178 ILE A O 1
ATOM 1388 N N . THR A 1 179 ? 10.841 2.799 -8.396 1.00 91.56 179 THR A N 1
ATOM 1389 C CA . THR A 1 179 ? 10.611 4.025 -7.623 1.00 91.56 179 THR A CA 1
ATOM 1390 C C . THR A 1 179 ? 9.145 4.155 -7.232 1.00 91.56 179 THR A C 1
ATOM 1392 O O . THR A 1 179 ? 8.858 4.276 -6.041 1.00 91.56 179 THR A O 1
ATOM 1395 N N . TYR A 1 180 ? 8.224 4.070 -8.196 1.00 91.50 180 TYR A N 1
ATOM 1396 C CA . TYR A 1 180 ? 6.790 4.171 -7.929 1.00 91.50 180 TYR A CA 1
ATOM 1397 C C . TYR A 1 180 ? 6.333 3.117 -6.912 1.00 91.50 180 TYR A C 1
ATOM 1399 O O . TYR A 1 180 ? 5.736 3.460 -5.893 1.00 91.50 180 TYR A O 1
ATOM 1407 N N . GLY A 1 181 ? 6.671 1.844 -7.143 1.00 88.62 181 GLY A N 1
ATOM 1408 C CA . GLY A 1 181 ? 6.288 0.741 -6.263 1.00 88.62 181 GLY A CA 1
ATOM 1409 C C . GLY A 1 181 ? 6.876 0.871 -4.858 1.00 88.62 181 GLY A C 1
ATOM 1410 O O . GLY A 1 181 ? 6.192 0.610 -3.872 1.00 88.62 181 GLY A O 1
ATOM 1411 N N . THR A 1 182 ? 8.122 1.335 -4.742 1.00 91.12 182 THR A N 1
ATOM 1412 C CA . THR A 1 182 ? 8.768 1.568 -3.441 1.00 91.12 182 THR A CA 1
ATOM 1413 C C . THR A 1 182 ? 8.075 2.686 -2.671 1.00 91.12 182 THR A C 1
ATOM 1415 O O . THR A 1 182 ? 7.787 2.529 -1.485 1.00 91.12 182 THR A O 1
ATOM 1418 N N . VAL A 1 183 ? 7.781 3.806 -3.334 1.00 93.06 183 VAL A N 1
ATOM 1419 C CA . VAL A 1 183 ? 7.087 4.944 -2.720 1.00 93.06 183 VAL A CA 1
ATOM 1420 C C . VAL A 1 183 ? 5.671 4.554 -2.299 1.00 93.06 183 VAL A C 1
ATOM 1422 O O . VAL A 1 183 ? 5.276 4.850 -1.171 1.00 93.06 183 VAL A O 1
ATOM 1425 N N . ASP A 1 184 ? 4.947 3.813 -3.138 1.00 91.31 184 ASP A N 1
ATOM 1426 C CA . ASP A 1 184 ? 3.633 3.258 -2.806 1.00 91.31 184 ASP A CA 1
ATOM 1427 C C . ASP A 1 184 ? 3.691 2.372 -1.548 1.00 91.31 184 ASP A C 1
ATOM 1429 O O . ASP A 1 184 ? 2.958 2.607 -0.582 1.00 91.31 184 ASP A O 1
ATOM 1433 N N . LYS A 1 185 ? 4.636 1.420 -1.478 1.00 89.38 185 LYS A N 1
ATOM 1434 C CA . LYS A 1 185 ? 4.786 0.542 -0.303 1.00 89.38 185 LYS A CA 1
ATOM 1435 C C . LYS A 1 185 ? 5.157 1.309 0.960 1.00 89.38 185 LYS A C 1
ATOM 1437 O O . LYS A 1 185 ? 4.619 1.011 2.029 1.00 89.38 185 LYS A O 1
ATOM 1442 N N . LEU A 1 186 ? 6.028 2.310 0.853 1.00 91.00 186 LEU A N 1
ATOM 1443 C CA . LEU A 1 186 ? 6.428 3.158 1.978 1.00 91.00 186 LEU A CA 1
ATOM 1444 C C . LEU A 1 186 ? 5.277 4.014 2.510 1.00 91.00 186 LEU A C 1
ATOM 1446 O O . LEU A 1 186 ? 5.214 4.260 3.716 1.00 91.00 186 LEU A O 1
ATOM 1450 N N . LEU A 1 187 ? 4.363 4.445 1.640 1.00 90.31 187 LEU A N 1
A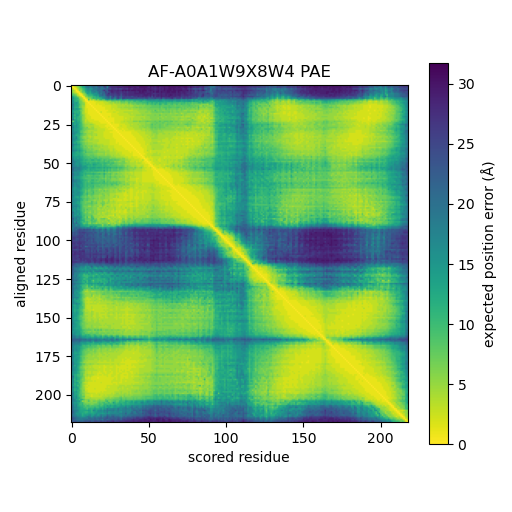TOM 1451 C CA . LEU A 1 187 ? 3.193 5.226 2.031 1.00 90.31 187 LEU A CA 1
ATOM 1452 C C . LEU A 1 187 ? 1.980 4.360 2.394 1.00 90.31 187 LEU A C 1
ATOM 1454 O O . LEU A 1 187 ? 1.077 4.845 3.071 1.00 90.31 187 LEU A O 1
ATOM 1458 N N . SER A 1 188 ? 1.965 3.070 2.052 1.00 85.31 188 SER A N 1
ATOM 1459 C CA . SER A 1 188 ? 0.882 2.146 2.420 1.00 85.31 188 SER A CA 1
ATOM 1460 C C . SER A 1 188 ? 0.496 2.149 3.918 1.00 85.31 188 SER A C 1
ATOM 1462 O O . SER A 1 188 ? -0.704 2.081 4.215 1.00 85.31 188 SER A O 1
ATOM 1464 N N . PRO A 1 189 ? 1.417 2.324 4.899 1.00 88.06 189 PRO A N 1
ATOM 1465 C CA . PRO A 1 189 ? 1.036 2.398 6.307 1.00 88.06 189 PRO A CA 1
ATOM 1466 C C . PRO A 1 189 ? 0.200 3.638 6.650 1.00 88.06 189 PRO A C 1
ATOM 1468 O O . PRO A 1 189 ? -0.572 3.589 7.606 1.00 88.06 189 PRO A O 1
ATOM 1471 N N . LEU A 1 190 ? 0.310 4.732 5.883 1.00 88.19 190 LEU A N 1
ATOM 1472 C CA . LEU A 1 190 ? -0.537 5.922 6.043 1.00 88.19 190 LEU A CA 1
ATOM 1473 C C . LEU A 1 190 ? -2.001 5.581 5.757 1.00 88.19 190 LEU A C 1
ATOM 1475 O O . LEU A 1 190 ? -2.889 5.928 6.537 1.00 88.19 190 LEU A O 1
ATOM 1479 N N . PHE A 1 191 ? -2.248 4.852 4.667 1.00 83.25 191 PHE A N 1
ATOM 1480 C CA . PHE A 1 191 ? -3.590 4.405 4.303 1.00 83.25 191 PHE A CA 1
ATOM 1481 C C . PHE A 1 191 ? -4.195 3.523 5.401 1.00 83.25 191 PHE A C 1
ATOM 1483 O O . PHE A 1 191 ? -5.339 3.716 5.813 1.00 83.25 191 PHE A O 1
ATOM 1490 N N . TYR A 1 192 ? -3.397 2.605 5.949 1.00 80.25 192 TYR A N 1
ATOM 1491 C CA . TYR A 1 192 ? -3.817 1.741 7.051 1.00 80.25 192 TYR A CA 1
ATOM 1492 C C . TYR A 1 192 ? -4.090 2.501 8.346 1.00 80.25 192 TYR A C 1
ATOM 1494 O O . TYR A 1 192 ? -5.064 2.191 9.030 1.00 80.25 192 TYR A O 1
ATOM 1502 N N . ALA A 1 193 ? -3.272 3.501 8.673 1.00 81.69 193 ALA A N 1
ATOM 1503 C CA . ALA A 1 193 ? -3.483 4.362 9.830 1.00 81.69 193 ALA A CA 1
ATOM 1504 C C . ALA A 1 193 ? -4.836 5.091 9.746 1.00 81.69 193 ALA A C 1
ATOM 1506 O O . ALA A 1 193 ? -5.609 5.069 10.704 1.00 81.69 193 ALA A O 1
ATOM 1507 N N . ILE A 1 194 ? -5.157 5.667 8.583 1.00 80.31 194 ILE A N 1
ATOM 1508 C CA . ILE A 1 194 ? -6.411 6.400 8.360 1.00 80.31 194 ILE A CA 1
ATOM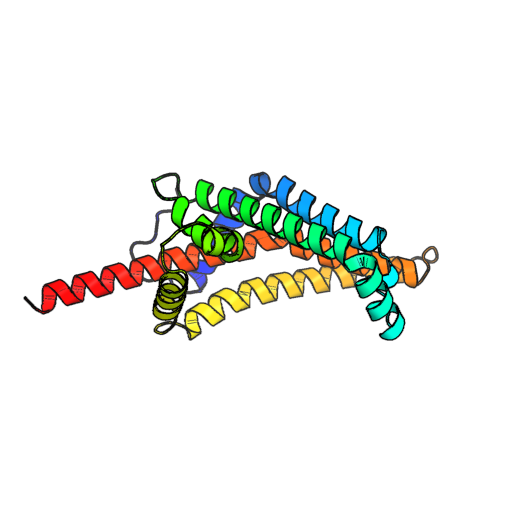 1509 C C . ILE A 1 194 ? -7.623 5.461 8.368 1.00 80.31 194 ILE A C 1
ATOM 1511 O O . ILE A 1 194 ? -8.605 5.757 9.048 1.00 80.31 194 ILE A O 1
ATOM 1515 N N . ILE A 1 195 ? -7.546 4.302 7.697 1.00 76.38 195 ILE A N 1
ATOM 1516 C CA . ILE A 1 195 ? -8.601 3.271 7.753 1.00 76.38 195 ILE A CA 1
ATOM 1517 C C . ILE A 1 195 ? -8.901 2.884 9.194 1.00 76.38 195 ILE A C 1
ATOM 1519 O O . ILE A 1 195 ? -10.060 2.750 9.587 1.00 76.38 195 ILE A O 1
ATOM 1523 N N . LEU A 1 196 ? -7.854 2.680 9.985 1.00 72.75 196 LEU A N 1
ATOM 1524 C CA . LEU A 1 196 ? -7.996 2.181 11.336 1.00 72.75 196 LEU A CA 1
ATOM 1525 C C . LEU A 1 196 ? -8.657 3.229 12.244 1.00 72.75 196 LEU A C 1
ATOM 1527 O O . LEU A 1 196 ? -9.566 2.882 12.997 1.00 72.75 196 LEU A O 1
ATOM 1531 N N . ILE A 1 197 ? -8.302 4.511 12.124 1.00 77.12 197 ILE A N 1
ATOM 1532 C CA . ILE A 1 197 ? -8.979 5.592 12.863 1.00 77.12 197 ILE A CA 1
ATOM 1533 C C . ILE A 1 197 ? -10.430 5.759 12.406 1.00 77.12 197 ILE A C 1
ATOM 1535 O O . ILE A 1 197 ? -11.322 5.799 13.255 1.00 77.12 197 ILE A O 1
ATOM 1539 N N . GLN A 1 198 ? -10.683 5.764 11.093 1.00 74.31 198 GLN A N 1
ATOM 1540 C CA . GLN A 1 198 ? -12.036 5.812 10.528 1.00 74.31 198 GLN A CA 1
ATOM 1541 C C . GLN A 1 198 ? -12.902 4.662 11.062 1.00 74.31 198 GLN A C 1
ATOM 1543 O O . GLN A 1 198 ? -14.053 4.861 11.449 1.00 74.31 198 GLN A O 1
ATOM 1548 N N . TYR A 1 199 ? -12.345 3.453 11.139 1.00 74.88 199 TYR A N 1
ATOM 1549 C CA . TYR A 1 199 ? -13.032 2.289 11.684 1.00 74.88 199 TYR A CA 1
ATOM 1550 C C . TYR A 1 199 ? -13.402 2.467 13.164 1.00 74.88 199 TYR A C 1
ATOM 1552 O O . TYR A 1 199 ? -14.542 2.191 13.551 1.00 74.88 199 TYR A O 1
ATOM 1560 N N . TYR A 1 200 ? -12.473 2.939 14.003 1.00 71.62 200 TYR A N 1
ATOM 1561 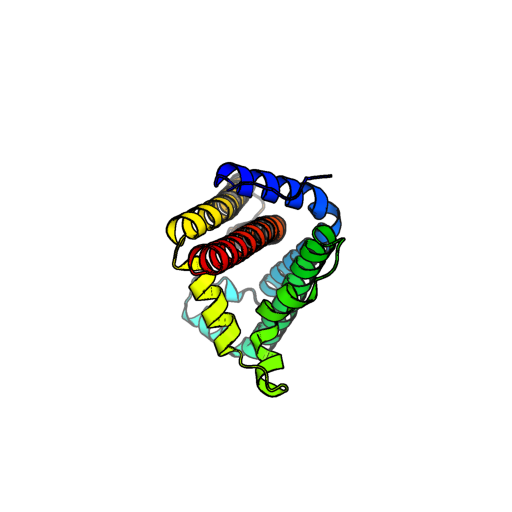C CA . TYR A 1 200 ? -12.764 3.167 15.422 1.00 71.62 200 TYR A CA 1
ATOM 1562 C C . TYR A 1 200 ? -13.785 4.284 15.639 1.00 71.62 200 TYR A C 1
ATOM 1564 O O . TYR A 1 200 ? -14.625 4.158 16.534 1.00 71.62 200 TYR A O 1
ATOM 1572 N N . ASP A 1 201 ? -13.750 5.332 14.819 1.00 74.00 201 ASP A N 1
ATOM 1573 C CA . ASP A 1 201 ? -14.737 6.408 14.844 1.00 74.00 201 ASP A CA 1
ATOM 1574 C C . ASP A 1 201 ? -16.141 5.882 14.481 1.00 74.00 201 ASP A C 1
ATOM 1576 O O . ASP A 1 201 ? -17.073 6.005 15.278 1.00 74.00 201 ASP A O 1
ATOM 1580 N N . LEU A 1 202 ? -16.289 5.158 13.363 1.00 67.56 202 LEU A N 1
ATOM 1581 C CA . LEU A 1 202 ? -17.565 4.546 12.958 1.00 67.56 202 LEU A CA 1
ATOM 1582 C C . LEU A 1 202 ? -18.102 3.548 13.996 1.00 67.56 202 LEU A C 1
ATOM 1584 O O . LEU A 1 202 ? -19.293 3.547 14.319 1.00 67.56 202 LEU A O 1
ATOM 1588 N N . LYS A 1 203 ? -17.228 2.716 14.571 1.00 69.50 203 LYS A N 1
ATOM 1589 C CA . LYS A 1 203 ? -17.607 1.750 15.611 1.00 69.50 203 LYS A CA 1
ATOM 1590 C C . LYS A 1 203 ? -18.136 2.442 16.870 1.00 69.50 203 LYS A C 1
ATOM 1592 O O . LYS A 1 203 ? -19.062 1.929 17.501 1.00 69.50 203 LYS A O 1
ATOM 1597 N N . ARG A 1 204 ? -17.561 3.588 17.252 1.00 66.38 204 ARG A N 1
ATOM 1598 C CA . ARG A 1 204 ? -18.043 4.401 18.381 1.00 66.38 204 ARG A CA 1
ATOM 1599 C C . ARG A 1 204 ? -19.399 5.034 18.079 1.00 66.38 204 ARG A C 1
ATOM 1601 O O . ARG A 1 204 ? -20.281 4.938 18.929 1.00 66.38 204 ARG A O 1
ATOM 1608 N N . ARG A 1 205 ? -19.590 5.581 16.870 1.00 67.88 205 ARG A N 1
ATOM 1609 C CA . ARG A 1 205 ? -20.873 6.160 16.422 1.00 67.88 205 ARG A CA 1
ATOM 1610 C C . ARG A 1 205 ? -22.019 5.152 16.529 1.00 67.88 205 ARG A C 1
ATOM 1612 O O . ARG A 1 205 ? -23.042 5.452 17.135 1.00 67.88 205 ARG A O 1
ATOM 1619 N N . ASN A 1 206 ? -21.810 3.935 16.028 1.00 65.88 206 ASN A N 1
ATOM 1620 C CA . ASN A 1 206 ? -22.825 2.879 16.068 1.00 65.88 206 ASN A CA 1
ATOM 1621 C C . ASN A 1 206 ? -23.174 2.458 17.515 1.00 65.88 206 ASN A C 1
ATOM 1623 O O . ASN A 1 206 ? -24.340 2.303 17.869 1.00 65.88 206 ASN A O 1
ATOM 1627 N N . LYS A 1 207 ? -22.174 2.354 18.408 1.00 67.38 207 LYS A N 1
ATOM 1628 C CA . LYS A 1 207 ? -22.420 2.071 19.837 1.00 67.38 207 LYS A CA 1
ATOM 1629 C C . LYS A 1 207 ? -23.224 3.171 20.538 1.00 67.38 207 LYS A C 1
ATOM 1631 O O . LYS A 1 207 ? -24.074 2.848 21.361 1.00 67.38 207 LYS A O 1
ATOM 1636 N N . GLN A 1 208 ? -22.947 4.443 20.246 1.00 63.94 208 GLN A N 1
ATOM 1637 C CA . GLN A 1 208 ? -23.682 5.568 20.835 1.00 63.94 208 GLN A CA 1
ATOM 1638 C C . GLN A 1 208 ? -25.135 5.614 20.348 1.00 63.94 208 GLN A C 1
ATOM 1640 O O . GLN A 1 208 ? -26.035 5.769 21.169 1.00 63.94 208 GLN A O 1
ATOM 1645 N N . GLN A 1 209 ? -25.375 5.406 19.050 1.00 60.44 209 GLN A N 1
ATOM 1646 C CA . GLN A 1 209 ? -26.730 5.344 18.488 1.00 60.44 209 GLN A CA 1
ATOM 1647 C C . GLN A 1 209 ? -27.567 4.231 19.134 1.00 60.44 209 GLN A C 1
ATOM 1649 O O . GLN A 1 209 ? -28.656 4.505 19.633 1.00 60.44 209 GLN A O 1
ATOM 1654 N N . GLY A 1 210 ? -27.018 3.017 19.253 1.00 60.38 210 GLY A N 1
ATOM 1655 C CA . GLY A 1 210 ? -27.715 1.905 19.908 1.00 60.38 210 GLY A CA 1
ATOM 1656 C C . GLY A 1 210 ? -27.943 2.085 21.418 1.00 60.38 210 GLY A C 1
ATOM 1657 O O . GLY A 1 210 ? -28.803 1.418 21.988 1.00 60.38 210 GLY A O 1
ATOM 1658 N N . TYR A 1 211 ? -27.192 2.966 22.092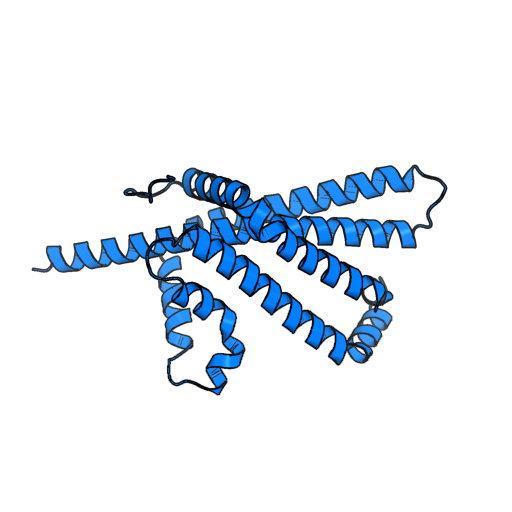 1.00 57.38 211 TYR A N 1
ATOM 1659 C CA . TYR A 1 211 ? -27.437 3.318 23.497 1.00 57.38 211 TYR A CA 1
ATOM 1660 C C . TYR A 1 211 ? -28.595 4.313 23.637 1.00 57.38 211 TYR A C 1
ATOM 1662 O O . TYR A 1 211 ? -29.473 4.100 24.471 1.00 57.38 211 TYR A O 1
ATOM 1670 N N . VAL A 1 212 ? -28.617 5.363 22.807 1.00 57.97 212 VAL A N 1
ATOM 1671 C CA . VAL A 1 212 ? -29.685 6.379 22.793 1.00 57.97 212 VAL A CA 1
ATOM 1672 C C . VAL A 1 212 ? -31.035 5.738 22.481 1.00 57.97 212 VAL A C 1
ATOM 1674 O O . VAL A 1 212 ? -32.002 5.980 23.194 1.00 57.97 212 VAL A O 1
ATOM 1677 N N . GLU A 1 213 ? -31.088 4.856 21.484 1.00 57.50 213 GLU A N 1
ATOM 1678 C CA . GLU A 1 213 ? -32.318 4.164 21.086 1.00 57.50 213 GLU A CA 1
ATOM 1679 C C . GL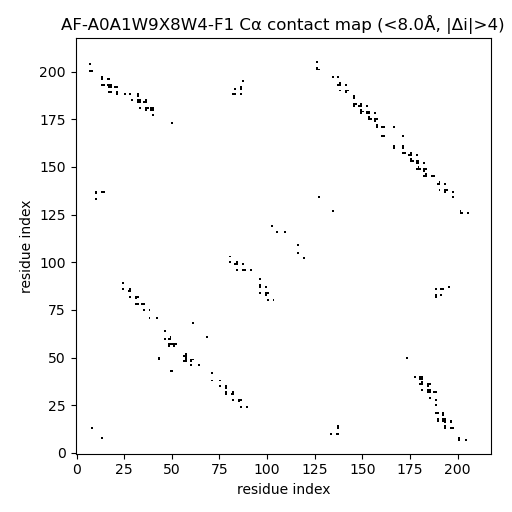U A 1 213 ? -32.885 3.286 22.217 1.00 57.50 213 GLU A C 1
ATOM 1681 O O . GLU A 1 213 ? -34.087 3.277 22.460 1.00 57.50 213 GLU A O 1
ATOM 1686 N N . LYS A 1 214 ? -32.020 2.628 23.003 1.00 62.44 214 LYS A N 1
ATOM 1687 C CA . LYS A 1 214 ? -32.440 1.818 24.161 1.00 62.44 214 LYS A CA 1
ATOM 1688 C C . LYS A 1 214 ? -32.967 2.628 25.349 1.00 62.44 214 LYS A C 1
ATOM 1690 O O . LYS A 1 214 ? -33.714 2.071 26.142 1.00 62.44 214 LYS A O 1
ATOM 1695 N N . HIS A 1 215 ? -32.564 3.890 25.497 1.00 56.06 215 HIS A N 1
ATOM 1696 C CA . HIS A 1 215 ? -32.940 4.736 26.643 1.00 56.06 215 HIS A CA 1
ATOM 1697 C C . HIS A 1 215 ? -34.061 5.732 26.322 1.00 56.06 215 HIS A C 1
ATOM 1699 O O . HIS A 1 215 ? -34.566 6.375 27.232 1.00 56.06 215 HIS A O 1
ATOM 1705 N N . PHE A 1 216 ? -34.447 5.864 25.050 1.00 54.53 216 PHE A N 1
ATOM 1706 C CA . PHE A 1 216 ? -35.605 6.657 24.621 1.00 54.53 216 PHE A CA 1
ATOM 1707 C C . PHE A 1 216 ? -36.874 5.817 24.387 1.00 54.53 216 PHE A C 1
ATOM 1709 O O . PHE A 1 216 ? -37.946 6.389 24.217 1.00 54.53 216 PHE A O 1
ATOM 1716 N N . ILE A 1 217 ? -36.763 4.482 24.358 1.00 53.53 217 ILE A N 1
ATOM 1717 C CA . ILE A 1 217 ? -37.891 3.545 24.164 1.00 53.53 217 ILE A CA 1
ATOM 1718 C C . ILE A 1 217 ? -38.318 2.880 25.501 1.00 53.53 217 ILE A C 1
ATOM 1720 O O . ILE A 1 217 ? -39.184 2.009 25.517 1.00 53.53 217 ILE A O 1
ATOM 1724 N N . ALA A 1 218 ? -37.743 3.300 26.632 1.00 44.97 218 ALA A N 1
ATOM 1725 C CA . ALA A 1 218 ? -38.160 2.909 27.985 1.00 44.97 218 ALA A CA 1
ATOM 1726 C C . ALA A 1 218 ? -38.830 4.091 28.692 1.00 44.97 218 ALA A C 1
ATOM 1728 O O . ALA A 1 218 ? -39.812 3.845 29.427 1.00 44.97 218 ALA A O 1
#

Radius of gyration: 21.0 Å; Cα contacts (8 Å, |Δi|>4): 146; chains: 1; bounding box: 62×41×54 Å